Protein AF-A0A1F8XGS7-F1 (afdb_monomer_lite)

Secondary structure (DSSP, 8-state):
-HHHHHHHHTSBTHHHHHHHHTT---HHHHHHHHHHHHHHHHHHTTT-EEEE-SSSSSEEEEETTEEEEEEEEE--TTHHHHHHHHHHHHTT-TTEEEEE-TTS------TT-HHHHHHHHHHHHHSTTHHHHHHHHHTTSBSEEPP--TT-TTEEEEE---GGGB-TTSS------HHHHHHHHHHHHHHTTTTSTTGGGS-SEEEEEE-TT-HHHHHHHHHHHHTTPPPPPP--TTT-SEEEEE---TTS-----EEEES-TT-HHHHHHHHTTSS--HHHHHHHHHHTT----

Structure (mmCIF, N/CA/C/O backbone):
data_AF-A0A1F8XGS7-F1
#
_entry.id   AF-A0A1F8XGS7-F1
#
loop_
_atom_site.group_PDB
_atom_site.id
_atom_site.type_symbol
_atom_site.label_atom_id
_atom_site.label_alt_id
_atom_site.label_comp_id
_atom_site.label_asym_id
_atom_site.label_entity_id
_atom_site.label_seq_id
_atom_site.pdbx_PDB_ins_code
_atom_site.Cartn_x
_atom_site.Cartn_y
_atom_site.Cartn_z
_atom_site.occupancy
_atom_site.B_iso_or_equiv
_atom_site.auth_seq_id
_atom_site.auth_comp_id
_atom_site.auth_asym_id
_atom_site.auth_atom_id
_atom_site.pdbx_PDB_model_num
ATOM 1 N N . MET A 1 1 ? -16.360 -7.915 -5.241 1.00 72.19 1 MET A N 1
ATOM 2 C CA . MET A 1 1 ? -16.587 -6.452 -5.239 1.00 72.19 1 MET A CA 1
ATOM 3 C C . MET A 1 1 ? -18.053 -6.085 -4.998 1.00 72.19 1 MET A C 1
ATOM 5 O O . MET A 1 1 ? -18.315 -5.399 -4.022 1.00 72.19 1 MET A O 1
ATOM 9 N N . GLU A 1 2 ? -19.013 -6.583 -5.787 1.00 80.75 2 GLU A N 1
ATOM 10 C CA . GLU A 1 2 ? -20.452 -6.270 -5.616 1.00 80.75 2 GLU A CA 1
ATOM 11 C C . GLU A 1 2 ? -20.983 -6.530 -4.198 1.00 80.75 2 GLU A C 1
ATOM 13 O O . GLU A 1 2 ? -21.669 -5.686 -3.628 1.00 80.75 2 GLU A O 1
ATOM 18 N N . ARG A 1 3 ? -20.592 -7.655 -3.584 1.00 82.62 3 ARG A N 1
ATOM 19 C CA . ARG A 1 3 ? -20.932 -7.981 -2.189 1.00 82.62 3 ARG A CA 1
ATOM 20 C C . ARG A 1 3 ? -20.473 -6.903 -1.200 1.00 82.62 3 ARG A C 1
ATOM 22 O O . ARG A 1 3 ? -21.264 -6.477 -0.367 1.00 82.62 3 ARG A O 1
ATOM 29 N N . MET A 1 4 ? -19.217 -6.461 -1.302 1.00 85.88 4 MET A N 1
ATOM 30 C CA . MET A 1 4 ? -18.649 -5.427 -0.425 1.00 85.88 4 MET A CA 1
ATOM 31 C C . MET A 1 4 ? -19.357 -4.090 -0.619 1.00 85.88 4 MET A C 1
ATOM 33 O O . MET A 1 4 ? -19.711 -3.445 0.360 1.00 85.88 4 MET A O 1
ATOM 37 N N . LEU A 1 5 ? -19.619 -3.707 -1.872 1.00 86.19 5 LEU A N 1
ATOM 38 C CA . LEU A 1 5 ? -20.337 -2.475 -2.187 1.00 86.19 5 LEU A CA 1
ATOM 39 C C . LEU A 1 5 ? -21.768 -2.511 -1.633 1.00 86.19 5 LEU A C 1
ATOM 41 O O . LEU A 1 5 ? -22.217 -1.555 -1.007 1.00 86.19 5 LEU A O 1
ATOM 45 N N . SER A 1 6 ? -22.466 -3.637 -1.803 1.00 85.75 6 SER A N 1
ATOM 46 C CA . SER A 1 6 ? -23.801 -3.845 -1.243 1.00 85.75 6 SER A CA 1
ATOM 47 C C . SER A 1 6 ? -23.779 -3.742 0.285 1.00 85.75 6 SER A C 1
ATOM 49 O O . SER A 1 6 ? -24.540 -2.963 0.858 1.00 85.75 6 SER A O 1
ATOM 51 N N . ALA A 1 7 ? -22.846 -4.427 0.953 1.00 86.00 7 ALA A N 1
ATOM 52 C CA . ALA A 1 7 ? -22.706 -4.379 2.405 1.00 86.00 7 ALA A CA 1
ATOM 53 C C . ALA A 1 7 ? -22.384 -2.966 2.925 1.00 86.00 7 ALA A C 1
ATOM 55 O O . ALA A 1 7 ? -23.005 -2.527 3.900 1.00 86.00 7 ALA A O 1
ATOM 56 N N . ALA A 1 8 ? -21.465 -2.257 2.260 1.00 88.94 8 ALA A N 1
ATOM 57 C CA . ALA A 1 8 ? -21.054 -0.892 2.583 1.00 88.94 8 ALA A CA 1
ATOM 58 C C . ALA A 1 8 ? -22.188 0.123 2.387 1.00 88.94 8 ALA A C 1
ATOM 60 O O . ALA A 1 8 ? -22.360 1.017 3.216 1.00 88.94 8 ALA A O 1
ATOM 61 N N . SER A 1 9 ? -23.009 -0.060 1.347 1.00 90.69 9 SER A N 1
ATOM 62 C CA . SER A 1 9 ? -24.147 0.820 1.049 1.00 90.69 9 SER A CA 1
ATOM 63 C C . SER A 1 9 ? -25.255 0.795 2.103 1.00 90.69 9 SER A C 1
ATOM 65 O O . SER A 1 9 ? -26.038 1.735 2.209 1.00 90.69 9 SER A O 1
ATOM 67 N N . LEU A 1 10 ? -25.292 -0.275 2.900 1.00 92.56 10 LEU A N 1
ATOM 68 C CA . LEU A 1 10 ? -26.231 -0.486 3.999 1.00 92.56 10 LEU A CA 1
ATOM 69 C C . LEU A 1 10 ? -25.683 0.009 5.350 1.00 92.56 10 LEU A C 1
ATOM 71 O O . LEU A 1 10 ? -26.195 -0.395 6.392 1.00 92.56 10 LEU A O 1
ATOM 75 N N . ILE A 1 11 ? -24.577 0.753 5.363 1.00 95.00 11 ILE A N 1
ATOM 76 C CA . ILE A 1 11 ? -24.003 1.359 6.571 1.00 95.00 11 ILE A CA 1
ATOM 77 C C . ILE A 1 11 ? -24.394 2.837 6.605 1.00 95.00 11 ILE A C 1
ATOM 79 O O . ILE A 1 11 ? -24.392 3.517 5.572 1.00 95.00 11 ILE A O 1
ATOM 83 N N . ASP A 1 12 ? -24.714 3.333 7.799 1.00 93.81 12 ASP A N 1
ATOM 84 C CA . ASP A 1 12 ? -25.106 4.723 8.014 1.00 93.81 12 ASP A CA 1
ATOM 85 C C . ASP A 1 12 ? -24.060 5.691 7.438 1.00 93.81 12 ASP A C 1
ATOM 87 O O . ASP A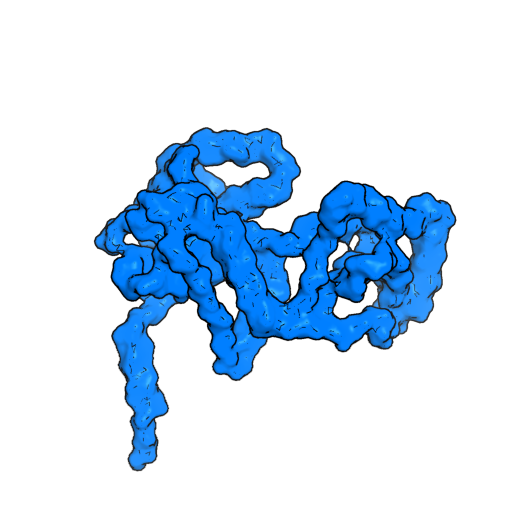 1 12 ? -22.856 5.456 7.527 1.00 93.81 12 ASP A O 1
ATOM 91 N N . ASN A 1 13 ? -24.536 6.787 6.841 1.00 93.50 13 ASN A N 1
ATOM 92 C CA . ASN A 1 13 ? -23.745 7.831 6.169 1.00 93.50 13 ASN A CA 1
ATOM 93 C C . ASN A 1 13 ? -23.010 7.426 4.874 1.00 93.50 13 ASN A C 1
ATOM 95 O O . ASN A 1 13 ? -22.259 8.243 4.338 1.00 93.50 13 ASN A O 1
ATOM 99 N N . TRP A 1 14 ? -23.292 6.257 4.282 1.00 92.69 14 TRP A N 1
ATOM 100 C CA . TRP A 1 14 ? -22.674 5.826 3.013 1.00 92.69 14 TRP A CA 1
ATOM 101 C C . TRP A 1 14 ? -22.712 6.887 1.901 1.00 92.69 14 TRP A C 1
ATOM 103 O O . TRP A 1 14 ? -21.725 7.112 1.213 1.00 92.69 14 TRP A O 1
ATOM 113 N N . GLN A 1 15 ? -23.840 7.582 1.726 1.00 89.44 15 GLN A N 1
ATOM 114 C CA . GLN A 1 15 ? -23.984 8.590 0.666 1.00 89.44 15 GLN A CA 1
ATOM 115 C C . GLN A 1 15 ? -23.065 9.806 0.841 1.00 89.44 15 GLN A C 1
ATOM 117 O O . GLN A 1 15 ? -22.815 10.525 -0.127 1.00 89.44 15 GLN A O 1
ATOM 122 N N . GLN A 1 16 ? -22.625 10.096 2.065 1.00 88.25 16 GLN A N 1
ATOM 123 C CA . GLN A 1 16 ? -21.655 11.158 2.327 1.00 88.25 16 GLN A CA 1
ATOM 124 C C . GLN A 1 16 ? -20.240 10.649 2.061 1.00 88.25 16 GLN A C 1
ATOM 126 O O . GLN A 1 16 ? -19.489 11.336 1.376 1.00 88.25 16 GLN A O 1
ATOM 131 N N . GLU A 1 17 ? -19.927 9.431 2.510 1.00 89.06 17 GLU A N 1
ATOM 132 C CA . GLU A 1 17 ? -18.635 8.785 2.261 1.00 89.06 17 GLU A CA 1
ATOM 133 C C . GLU A 1 17 ? -18.380 8.596 0.764 1.00 89.06 17 GLU A C 1
ATOM 135 O O . GLU A 1 17 ? -17.409 9.108 0.216 1.00 89.06 17 GLU A O 1
ATOM 140 N N . PHE A 1 18 ? -19.318 7.973 0.048 1.00 86.19 18 PHE A N 1
ATOM 141 C CA . PHE A 1 18 ? -19.192 7.719 -1.385 1.00 86.19 18 PHE A CA 1
ATOM 142 C C . PHE A 1 18 ? -18.967 9.006 -2.192 1.00 86.19 18 PHE A C 1
ATOM 144 O O . PHE A 1 18 ? -18.194 9.010 -3.148 1.00 86.19 18 PHE A O 1
ATOM 151 N N . ARG A 1 19 ? -19.572 10.128 -1.777 1.00 85.88 19 ARG A N 1
ATOM 152 C CA . ARG A 1 19 ? -19.373 11.441 -2.411 1.00 85.88 19 ARG A CA 1
ATOM 153 C C . ARG A 1 19 ? -17.935 11.959 -2.324 1.00 85.88 19 ARG A C 1
ATOM 155 O O . ARG A 1 19 ? -17.536 12.703 -3.213 1.00 85.88 19 ARG A O 1
ATOM 162 N N . GLN A 1 20 ? -17.154 11.567 -1.316 1.00 81.44 20 GLN A N 1
ATOM 163 C CA . GLN A 1 20 ? -15.736 11.947 -1.207 1.00 81.44 20 GLN A CA 1
ATOM 164 C C . GLN A 1 20 ? -14.865 11.264 -2.276 1.00 81.44 20 GLN A C 1
ATOM 166 O O . GLN A 1 20 ? -13.812 11.783 -2.665 1.00 81.44 20 GLN A O 1
ATOM 171 N N . HIS A 1 21 ? -15.336 10.121 -2.780 1.00 80.38 21 HIS A N 1
ATOM 172 C CA . HIS A 1 21 ? -14.667 9.313 -3.801 1.00 80.38 21 HIS A CA 1
ATOM 173 C C . HIS A 1 21 ? -15.250 9.524 -5.205 1.00 80.38 21 HIS A C 1
ATOM 175 O O . HIS A 1 21 ? -14.585 9.232 -6.199 1.00 80.38 21 HIS A O 1
ATOM 181 N N . GLN A 1 22 ? -16.468 10.070 -5.310 1.00 74.50 22 GLN A N 1
ATOM 182 C CA . GLN A 1 22 ? -17.091 10.423 -6.587 1.00 74.50 22 GLN A CA 1
ATOM 183 C C . GLN A 1 22 ? -16.255 11.461 -7.354 1.00 74.50 22 GLN A C 1
ATOM 185 O O . GLN A 1 22 ? -15.753 12.430 -6.789 1.00 74.50 22 GLN A O 1
ATOM 190 N N . ASN A 1 23 ? -16.145 11.270 -8.671 1.00 70.12 23 ASN A N 1
ATOM 191 C CA . ASN A 1 23 ? -15.426 12.147 -9.610 1.00 70.12 23 ASN A CA 1
ATOM 192 C C . ASN A 1 23 ? -13.909 12.259 -9.384 1.00 70.12 23 ASN A C 1
ATOM 194 O O . ASN A 1 23 ? -13.275 13.174 -9.909 1.00 70.12 23 ASN A O 1
ATOM 198 N N . SER A 1 24 ? -13.310 11.335 -8.632 1.00 68.12 24 SER A N 1
ATOM 199 C CA . SER A 1 24 ? -11.862 11.270 -8.468 1.00 68.12 24 SER A CA 1
ATOM 200 C C . SER A 1 24 ? -11.272 10.168 -9.342 1.00 68.12 24 SER A C 1
ATOM 202 O O . SER A 1 24 ? -11.481 8.992 -9.068 1.00 68.12 24 SER A O 1
ATOM 204 N N . CYS A 1 25 ? -10.465 10.529 -10.339 1.00 67.56 25 CYS A N 1
ATOM 205 C CA . CYS A 1 25 ? -9.644 9.576 -11.103 1.00 67.56 25 CYS A CA 1
ATOM 206 C C . CYS A 1 25 ? -8.313 9.266 -10.390 1.00 67.56 25 CYS A C 1
ATOM 208 O O . CYS A 1 25 ? -7.292 9.044 -11.033 1.00 67.56 25 CYS A O 1
ATOM 210 N N . ASP A 1 26 ? -8.307 9.324 -9.057 1.00 79.75 26 ASP A N 1
ATOM 211 C CA . ASP A 1 26 ? -7.100 9.160 -8.250 1.00 79.75 26 ASP A CA 1
ATOM 212 C C . ASP A 1 26 ? -6.977 7.700 -7.814 1.00 79.75 26 ASP A C 1
ATOM 214 O O . ASP A 1 26 ? -7.800 7.197 -7.040 1.00 79.75 26 ASP A O 1
ATOM 218 N N . PHE A 1 27 ? -5.930 7.042 -8.309 1.00 79.00 27 PHE A N 1
ATOM 219 C CA . PHE A 1 27 ? -5.582 5.666 -7.974 1.00 79.00 27 PHE A CA 1
ATOM 220 C C . PHE A 1 27 ? -5.530 5.444 -6.460 1.00 79.00 27 PHE A C 1
ATOM 222 O O . PHE A 1 27 ? -6.033 4.440 -5.951 1.00 79.00 27 PHE A O 1
ATOM 229 N N . SER A 1 28 ? -4.995 6.412 -5.713 1.00 81.81 28 SER A N 1
ATOM 230 C CA . SER A 1 28 ? -4.873 6.299 -4.267 1.00 81.81 28 SER A CA 1
ATOM 231 C C . SER A 1 28 ? -6.231 6.270 -3.567 1.00 81.81 28 SER A C 1
ATOM 233 O O . SER A 1 28 ? -6.390 5.543 -2.583 1.00 81.81 28 SER A O 1
ATOM 235 N N . LYS A 1 29 ? -7.223 7.009 -4.081 1.00 84.75 29 LYS A N 1
ATOM 236 C CA . LYS A 1 29 ? -8.585 7.010 -3.526 1.00 84.75 29 LYS A CA 1
ATOM 237 C C . LYS A 1 29 ? -9.339 5.726 -3.832 1.00 84.75 29 LYS A C 1
ATOM 239 O O . LYS A 1 29 ? -10.040 5.230 -2.956 1.00 84.75 29 LYS A O 1
ATOM 244 N N . TYR A 1 30 ? -9.149 5.157 -5.023 1.00 86.88 30 TYR A N 1
ATOM 245 C CA . TYR A 1 30 ? -9.732 3.861 -5.372 1.00 86.88 30 TYR A CA 1
ATOM 246 C C . TYR A 1 30 ? -9.331 2.777 -4.361 1.00 86.88 30 TYR A C 1
ATOM 248 O O . TYR A 1 30 ? -10.194 2.129 -3.768 1.00 86.88 30 TYR A O 1
ATOM 256 N N . TRP A 1 31 ? -8.031 2.635 -4.089 1.00 88.56 31 TRP A N 1
ATOM 257 C CA . TRP A 1 31 ? -7.546 1.652 -3.116 1.00 88.56 31 TRP A CA 1
ATOM 258 C C . TRP A 1 31 ? -7.951 1.970 -1.680 1.00 88.56 31 TRP A C 1
ATOM 260 O O . TRP A 1 31 ? -8.230 1.048 -0.915 1.00 88.56 31 TRP A O 1
ATOM 270 N N . SER A 1 32 ? -8.035 3.254 -1.322 1.00 89.25 32 SER A N 1
ATOM 271 C CA . SER A 1 32 ? -8.556 3.673 -0.018 1.00 89.25 32 SER A CA 1
ATOM 272 C C . SER A 1 32 ? -10.000 3.207 0.179 1.00 89.25 32 SER A C 1
ATOM 274 O O . SER A 1 32 ? -10.293 2.557 1.180 1.00 89.25 32 SER A O 1
ATOM 276 N N . LEU A 1 33 ? -10.881 3.466 -0.793 1.00 90.31 33 LEU A N 1
ATOM 277 C CA . LEU A 1 33 ? -12.287 3.067 -0.731 1.00 90.31 33 LEU A CA 1
ATOM 278 C C . LEU A 1 33 ? -12.445 1.542 -0.699 1.00 90.31 33 LEU A C 1
ATOM 280 O O . LEU A 1 33 ? -13.228 1.013 0.090 1.00 90.31 33 LEU A O 1
ATOM 284 N N . LEU A 1 34 ? -11.698 0.813 -1.536 1.00 91.44 34 LEU A N 1
ATOM 285 C CA . LEU A 1 34 ? -11.727 -0.651 -1.516 1.00 91.44 34 LEU A CA 1
ATOM 286 C C . LEU A 1 34 ? -11.348 -1.207 -0.145 1.00 91.44 34 LEU A C 1
ATOM 288 O O . LEU A 1 34 ? -12.032 -2.099 0.364 1.00 91.44 34 LEU A O 1
ATOM 292 N N . TRP A 1 35 ? -10.287 -0.665 0.453 1.00 93.88 35 TRP A N 1
ATOM 293 C CA . TRP A 1 35 ? -9.825 -1.108 1.757 1.00 93.88 35 TRP A CA 1
ATOM 294 C C . TRP A 1 35 ? -10.839 -0.797 2.862 1.00 93.88 35 TRP A C 1
ATOM 296 O O . TRP A 1 35 ? -11.209 -1.693 3.619 1.00 93.88 35 TRP A O 1
ATOM 306 N N . GLN A 1 36 ? -11.373 0.426 2.892 1.00 94.25 36 GLN A N 1
ATOM 307 C CA . GLN A 1 36 ? -12.450 0.819 3.804 1.00 94.25 36 GLN A CA 1
ATOM 308 C C . GLN A 1 36 ? -13.653 -0.135 3.715 1.00 94.25 36 GLN A C 1
ATOM 310 O O . GLN A 1 36 ? -14.147 -0.615 4.737 1.00 94.25 36 GLN A O 1
ATOM 315 N N . MET A 1 37 ? -14.110 -0.470 2.502 1.00 93.81 37 MET A N 1
ATOM 316 C CA . MET A 1 37 ? -15.227 -1.403 2.309 1.00 93.81 37 MET A CA 1
ATOM 317 C C . MET A 1 37 ? -14.908 -2.822 2.797 1.00 93.81 37 MET A C 1
ATOM 319 O O . MET A 1 37 ? -15.792 -3.494 3.328 1.00 93.81 37 MET A O 1
ATOM 323 N N . GLN A 1 38 ? -13.670 -3.294 2.633 1.00 93.38 38 GLN A N 1
ATOM 324 C CA . GLN A 1 38 ? -13.250 -4.619 3.100 1.00 93.38 38 GLN A CA 1
ATOM 325 C C . GLN A 1 38 ? -13.187 -4.682 4.634 1.00 93.38 38 GLN A C 1
ATOM 327 O O . GLN A 1 38 ? -13.647 -5.660 5.225 1.00 93.38 38 GLN A O 1
ATOM 332 N N . VAL A 1 39 ? -12.692 -3.624 5.284 1.00 94.81 39 VAL A N 1
ATOM 333 C CA . VAL A 1 39 ? -12.703 -3.477 6.751 1.00 94.81 39 VAL A CA 1
ATOM 334 C C . VAL A 1 39 ? -14.136 -3.399 7.283 1.00 94.81 39 VAL A C 1
ATOM 336 O O . VAL A 1 39 ? -14.477 -4.065 8.261 1.00 94.81 39 VAL A O 1
ATOM 339 N N . ALA A 1 40 ? -15.009 -2.647 6.612 1.00 94.88 40 ALA A N 1
ATOM 340 C CA . ALA A 1 40 ? -16.416 -2.570 6.976 1.00 94.88 40 ALA A CA 1
ATOM 341 C C . ALA A 1 40 ? -17.118 -3.936 6.855 1.00 94.88 40 ALA A C 1
ATOM 343 O O . ALA A 1 40 ? -17.800 -4.368 7.784 1.00 94.88 40 ALA A O 1
ATOM 344 N N . ASP A 1 41 ? -16.920 -4.663 5.750 1.00 92.75 41 ASP A N 1
ATOM 345 C CA . ASP A 1 41 ? -17.455 -6.023 5.580 1.00 92.75 41 ASP A CA 1
ATOM 346 C C . ASP A 1 41 ? -16.944 -6.968 6.679 1.00 92.75 41 ASP A C 1
ATOM 348 O O . ASP A 1 41 ? -17.718 -7.738 7.251 1.00 92.75 41 ASP A O 1
ATOM 352 N N . PHE A 1 42 ? -15.662 -6.869 7.040 1.00 92.56 42 PHE A N 1
ATOM 353 C CA . PHE A 1 42 ? -15.042 -7.690 8.078 1.00 92.56 42 PHE A CA 1
ATOM 354 C C . PHE A 1 42 ? -15.725 -7.559 9.444 1.00 92.56 42 PHE A C 1
ATOM 356 O O . PHE A 1 42 ? -16.052 -8.581 10.058 1.00 92.56 42 PHE A O 1
ATOM 363 N N . PHE A 1 43 ? -15.978 -6.330 9.898 1.00 93.81 43 PHE A N 1
ATOM 364 C CA . PHE A 1 43 ? -16.659 -6.087 11.170 1.00 93.81 43 PHE A CA 1
ATOM 365 C C . PHE A 1 43 ? -18.161 -6.397 11.087 1.00 93.81 43 PHE A C 1
ATOM 367 O O . PHE A 1 43 ? -18.709 -7.065 11.968 1.00 93.81 43 PHE A O 1
ATOM 374 N N . LYS A 1 44 ? -18.827 -5.983 10.001 1.00 92.25 44 LYS A N 1
ATOM 375 C CA . LYS A 1 44 ? -20.278 -6.148 9.815 1.00 92.25 44 LYS A CA 1
ATOM 376 C C . LYS A 1 44 ? -20.708 -7.610 9.750 1.00 92.25 44 LYS A C 1
ATOM 378 O O . LYS A 1 44 ? -21.681 -7.997 10.391 1.00 92.25 44 LYS A O 1
ATOM 383 N N . THR A 1 45 ? -19.976 -8.439 9.005 1.00 90.62 45 THR A N 1
ATOM 384 C CA . THR A 1 45 ? -20.275 -9.880 8.862 1.00 90.62 45 THR A CA 1
ATOM 385 C C . THR A 1 45 ? -20.138 -10.659 10.171 1.00 90.62 45 THR A C 1
ATOM 387 O O . THR A 1 45 ? -20.655 -11.767 10.281 1.00 90.62 45 THR A O 1
ATOM 390 N N . ARG A 1 46 ? -19.491 -10.064 11.178 1.00 91.69 46 ARG A N 1
ATOM 391 C CA . ARG A 1 46 ? -19.298 -10.605 12.530 1.00 91.69 46 ARG A CA 1
ATOM 392 C C . ARG A 1 46 ? -20.148 -9.883 13.582 1.00 91.69 46 ARG A C 1
ATOM 394 O O . ARG A 1 46 ? -19.847 -9.922 14.772 1.00 91.69 46 ARG A O 1
ATOM 401 N N . GLY A 1 47 ? -21.220 -9.226 13.139 1.00 91.19 47 GLY A N 1
ATOM 402 C CA . GLY A 1 47 ? -22.263 -8.688 14.009 1.00 91.19 47 GLY A CA 1
ATOM 403 C C . GLY A 1 47 ? -21.957 -7.335 14.650 1.00 91.19 47 GLY A C 1
ATOM 404 O O . GLY A 1 47 ? -22.739 -6.900 15.490 1.00 91.19 47 GLY A O 1
ATOM 405 N N . ALA A 1 48 ? -20.868 -6.656 14.273 1.00 94.94 48 ALA A N 1
ATOM 406 C CA . ALA A 1 48 ? -20.624 -5.294 14.742 1.00 94.94 48 ALA A CA 1
ATOM 407 C C . ALA A 1 48 ? -21.560 -4.294 14.048 1.00 94.94 48 ALA A C 1
ATOM 409 O O . ALA A 1 48 ? -21.855 -4.410 12.851 1.00 94.94 48 ALA A O 1
ATOM 410 N N . ARG A 1 49 ? -21.989 -3.273 14.791 1.00 96.44 49 ARG A N 1
ATOM 411 C CA . ARG A 1 49 ? -22.684 -2.112 14.243 1.00 96.44 49 ARG A CA 1
ATOM 412 C C . ARG A 1 49 ? -21.652 -1.111 13.735 1.00 96.44 49 ARG A C 1
ATOM 414 O O . ARG A 1 49 ? -20.658 -0.846 14.402 1.00 96.44 49 ARG A O 1
ATOM 421 N N . LEU A 1 50 ? -21.902 -0.558 12.551 1.00 97.00 50 LEU A N 1
ATOM 422 C CA . LEU A 1 50 ? -20.988 0.358 11.876 1.00 97.00 50 LEU A CA 1
ATOM 423 C C . LEU A 1 50 ? -21.682 1.659 11.493 1.00 97.00 50 LEU A C 1
ATOM 425 O O . LEU A 1 50 ? -22.861 1.648 11.133 1.00 97.00 50 LEU A O 1
ATOM 429 N N . SER A 1 51 ? -20.910 2.739 11.462 1.00 97.00 51 SER A N 1
ATOM 430 C CA . SER A 1 51 ? -21.269 3.984 10.781 1.00 97.00 51 SER A CA 1
ATOM 431 C C . SER A 1 51 ? -20.051 4.578 10.080 1.00 97.00 51 SER A C 1
ATOM 433 O O . SER A 1 51 ? -18.959 4.591 10.652 1.00 97.00 51 SER A O 1
ATOM 435 N N . TRP A 1 52 ? -20.243 5.103 8.868 1.00 96.25 52 TRP A N 1
ATOM 436 C CA . TRP A 1 52 ? -19.238 5.936 8.209 1.00 96.25 52 TRP A CA 1
ATOM 437 C C . TRP A 1 52 ? -19.175 7.294 8.903 1.00 96.25 52 TRP A C 1
ATOM 439 O O . TRP A 1 52 ? -20.216 7.900 9.192 1.00 96.25 52 TRP A O 1
ATOM 449 N N . ASN A 1 53 ? -17.968 7.781 9.169 1.00 93.94 53 ASN A N 1
ATOM 450 C CA . ASN A 1 53 ? -17.782 9.066 9.827 1.00 93.94 53 ASN A CA 1
ATOM 451 C C . ASN A 1 53 ? -17.597 10.177 8.789 1.00 93.94 53 ASN A C 1
ATOM 453 O O . ASN A 1 53 ? -16.652 10.138 8.008 1.00 93.94 53 ASN A O 1
ATOM 457 N N . PRO A 1 54 ? -18.434 11.230 8.804 1.00 86.38 54 PRO A N 1
ATOM 458 C CA . PRO A 1 54 ? -18.284 12.348 7.870 1.00 86.38 54 PRO A CA 1
ATOM 459 C C . PRO A 1 54 ? -17.000 13.163 8.089 1.00 86.38 54 PRO A C 1
ATOM 461 O O . PRO A 1 54 ? -16.579 13.917 7.215 1.00 86.38 54 PRO A O 1
ATOM 464 N N . ALA A 1 55 ? -16.415 13.069 9.285 1.00 89.12 55 ALA A N 1
ATOM 465 C CA . ALA A 1 55 ? -15.151 13.686 9.650 1.00 89.12 55 ALA A CA 1
ATOM 466 C C . ALA A 1 55 ? -14.479 12.870 10.759 1.00 89.12 55 ALA A C 1
ATOM 468 O O . ALA A 1 55 ? -15.157 12.410 11.676 1.00 89.12 55 ALA A O 1
ATOM 469 N N . GLY A 1 56 ? -13.150 12.781 10.723 1.00 93.06 56 GLY A N 1
ATOM 470 C CA . GLY A 1 56 ? -12.387 11.964 11.667 1.00 93.06 56 GLY A CA 1
ATOM 471 C C . GLY A 1 56 ? -11.952 10.636 11.037 1.00 93.06 56 GLY A C 1
ATOM 472 O O . GLY A 1 56 ? -11.789 10.604 9.817 1.00 93.06 56 GLY A O 1
ATOM 473 N N . PRO A 1 57 ? -11.733 9.580 11.841 1.00 96.38 57 PRO A N 1
ATOM 474 C CA . PRO A 1 57 ? -11.399 8.243 11.344 1.00 96.38 57 PRO A CA 1
ATOM 475 C C . PRO A 1 57 ? -12.539 7.668 10.503 1.00 96.38 57 PRO A C 1
ATOM 477 O O . PRO A 1 57 ? -13.688 7.894 10.859 1.00 96.38 57 PRO A O 1
ATOM 480 N N . ASP A 1 58 ? -12.247 6.896 9.458 1.00 96.62 58 ASP A N 1
ATOM 481 C CA . ASP A 1 58 ? -13.234 6.445 8.457 1.00 96.62 58 ASP A CA 1
ATOM 482 C C . ASP A 1 58 ? -14.501 5.775 9.034 1.00 96.62 58 ASP A C 1
ATOM 484 O O . ASP A 1 58 ? -15.618 6.021 8.568 1.00 96.62 58 ASP A O 1
ATOM 488 N N . LEU A 1 59 ? -14.344 4.918 10.048 1.00 97.38 59 LEU A N 1
ATOM 489 C CA . LEU A 1 59 ? -15.424 4.094 10.600 1.00 97.38 59 LEU A CA 1
ATOM 490 C C . LEU A 1 59 ? -15.531 4.235 12.117 1.00 97.38 59 LEU A C 1
ATOM 492 O O . LEU A 1 59 ? -14.529 4.272 12.831 1.00 97.38 59 LEU A O 1
ATOM 496 N N . SER A 1 60 ? -16.760 4.206 12.622 1.00 97.69 60 SER A N 1
ATOM 497 C CA . SER A 1 60 ? -17.042 3.849 14.013 1.00 97.69 60 SER A CA 1
ATOM 498 C C . SER A 1 60 ? -17.573 2.427 14.068 1.00 97.69 60 SER A C 1
ATOM 500 O O . SER A 1 60 ? -18.465 2.062 13.301 1.00 97.69 60 SER A O 1
ATOM 502 N N . VAL A 1 61 ? -17.016 1.639 14.982 1.00 97.50 61 VAL A N 1
ATOM 503 C CA . VAL A 1 61 ? -17.393 0.250 15.231 1.00 97.50 61 VAL A CA 1
ATOM 504 C C . VAL A 1 61 ? -17.922 0.157 16.651 1.00 97.50 61 VAL A C 1
ATOM 506 O O . VAL A 1 61 ? -17.258 0.596 17.587 1.00 97.50 61 VAL A O 1
ATOM 509 N N . GLU A 1 62 ? -19.118 -0.396 16.806 1.00 96.81 62 GLU A N 1
ATOM 510 C CA . GLU A 1 62 ? -19.755 -0.627 18.099 1.00 96.81 62 GLU A CA 1
ATOM 511 C C . GLU A 1 62 ? -20.203 -2.083 18.198 1.00 96.81 62 GLU A C 1
ATOM 513 O O . GLU A 1 62 ? -20.814 -2.640 17.279 1.00 96.81 62 GLU A O 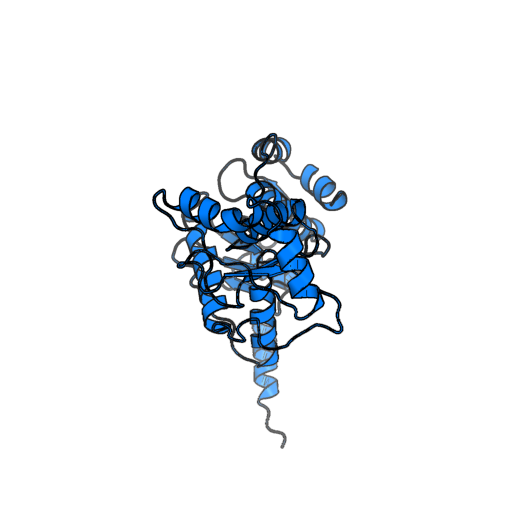1
ATOM 518 N N . ASP A 1 63 ? -19.897 -2.707 19.325 1.00 93.06 63 ASP A N 1
ATOM 519 C CA . ASP A 1 63 ? -20.317 -4.062 19.638 1.00 93.06 63 ASP A CA 1
ATOM 520 C C . ASP A 1 63 ? -20.478 -4.257 21.162 1.00 93.06 63 ASP A C 1
ATOM 522 O O . ASP A 1 63 ? -20.555 -3.288 21.915 1.00 93.06 63 ASP A O 1
ATOM 526 N N . LEU A 1 64 ? -20.550 -5.511 21.632 1.00 89.94 64 LEU A N 1
ATOM 527 C CA . LEU A 1 64 ? -20.643 -5.814 23.065 1.00 89.94 64 LEU A CA 1
ATOM 528 C C . LEU A 1 64 ? -19.361 -5.488 23.858 1.00 89.94 64 LEU A C 1
ATOM 530 O O . LEU A 1 64 ? -19.463 -5.287 25.065 1.00 89.94 64 LEU A O 1
ATOM 534 N N . GLU A 1 65 ? -18.184 -5.430 23.219 1.00 89.12 65 GLU A N 1
ATOM 535 C CA . GLU A 1 65 ? -16.917 -5.064 23.881 1.00 89.12 65 GLU A CA 1
ATOM 536 C C . GLU A 1 65 ? -16.729 -3.541 23.978 1.00 89.12 65 GLU A C 1
ATOM 538 O O . GLU A 1 65 ? -15.854 -3.057 24.698 1.00 89.12 65 GLU A O 1
ATOM 543 N N . GLY A 1 66 ? -17.553 -2.773 23.261 1.00 93.06 66 GLY A N 1
ATOM 544 C CA . GLY A 1 66 ? -17.617 -1.321 23.330 1.00 93.06 66 GLY A CA 1
ATOM 545 C C . GLY A 1 66 ? -17.527 -0.654 21.963 1.00 93.06 66 GLY A C 1
ATOM 546 O O . GLY A 1 66 ? -17.783 -1.254 20.920 1.00 93.06 66 GLY A O 1
ATOM 547 N N . GLN A 1 67 ? -17.167 0.628 21.978 1.00 96.19 67 GLN A N 1
ATOM 548 C CA . GLN A 1 67 ? -16.981 1.431 20.775 1.00 96.19 67 GLN A CA 1
ATOM 549 C C . GLN A 1 67 ? -15.495 1.694 20.523 1.00 96.19 67 GLN A C 1
ATOM 551 O O . GLN A 1 67 ? -14.737 1.975 21.453 1.00 96.19 67 GLN A O 1
ATOM 556 N N . PHE A 1 68 ? -15.090 1.660 19.256 1.00 97.12 68 PHE A N 1
ATOM 557 C CA . PHE A 1 68 ? -13.786 2.137 18.802 1.00 97.12 68 PHE A CA 1
ATOM 558 C C . PHE A 1 68 ? -13.875 2.742 17.396 1.00 97.12 68 PHE A C 1
ATOM 560 O O . PHE A 1 68 ? -14.848 2.544 16.664 1.00 97.12 68 PHE A O 1
ATOM 567 N N . PHE A 1 69 ? -12.850 3.503 17.023 1.00 97.94 69 PHE A N 1
ATOM 568 C CA . PHE A 1 69 ? -12.766 4.202 15.742 1.00 97.94 69 PHE A CA 1
ATOM 569 C C . PHE A 1 69 ? -11.684 3.578 14.867 1.00 97.94 69 PHE A C 1
ATOM 571 O O . PHE A 1 69 ? -10.614 3.236 15.363 1.00 97.94 69 PHE A O 1
ATOM 578 N N . VAL A 1 70 ? -11.943 3.433 13.571 1.00 98.00 70 VAL A N 1
ATOM 579 C CA . VAL A 1 70 ? -11.015 2.795 12.634 1.00 98.00 70 VAL A CA 1
ATOM 580 C C . VAL A 1 70 ? -10.638 3.771 11.534 1.00 98.00 70 VAL A C 1
ATOM 582 O O . VAL A 1 70 ? -11.499 4.266 10.812 1.00 98.00 70 VAL A O 1
ATOM 585 N N . GLU A 1 71 ? -9.340 4.010 11.399 1.00 97.88 71 GLU A N 1
ATOM 586 C CA . GLU A 1 71 ? -8.729 4.666 10.248 1.00 97.88 71 GLU A CA 1
ATOM 587 C C . GLU A 1 71 ? -8.153 3.594 9.326 1.00 97.88 71 GLU A C 1
ATOM 589 O O . GLU A 1 71 ? -7.343 2.766 9.742 1.00 97.88 71 GLU A O 1
ATOM 594 N N . CYS A 1 72 ? -8.548 3.616 8.064 1.00 96.12 72 CYS A N 1
ATOM 595 C CA . CYS A 1 72 ? -8.105 2.689 7.042 1.00 96.12 72 CYS A CA 1
ATOM 596 C C . CYS A 1 72 ? -6.959 3.311 6.237 1.00 96.12 72 CYS A C 1
ATOM 598 O O . CYS A 1 72 ? -6.997 4.465 5.803 1.00 96.12 72 CYS A O 1
ATOM 600 N N . TYR A 1 73 ? -5.917 2.524 5.983 1.00 95.56 73 TYR A N 1
ATOM 601 C CA . TYR A 1 73 ? -4.808 2.955 5.150 1.00 95.56 73 TYR A CA 1
ATOM 602 C C . TYR A 1 73 ? -4.315 1.858 4.208 1.00 95.56 73 TYR A C 1
ATOM 604 O O . TYR A 1 73 ? -3.709 0.879 4.633 1.00 95.56 73 TYR A O 1
ATOM 612 N N . ALA A 1 74 ? -4.540 2.052 2.907 1.00 93.50 74 ALA A N 1
ATOM 613 C CA . ALA A 1 74 ? -3.885 1.268 1.866 1.00 93.50 74 ALA A CA 1
ATOM 614 C C . ALA A 1 74 ? -2.457 1.803 1.661 1.00 93.50 74 ALA A C 1
ATOM 616 O O . ALA A 1 74 ? -2.261 2.877 1.083 1.00 93.50 74 ALA A O 1
ATOM 617 N N . TYR A 1 75 ? -1.463 1.080 2.171 1.00 91.56 75 TYR A N 1
ATOM 618 C CA . TYR A 1 75 ? -0.056 1.444 2.054 1.00 91.56 75 TYR A CA 1
ATOM 619 C C . TYR A 1 75 ? 0.437 1.173 0.630 1.00 91.56 75 TYR A C 1
ATOM 621 O O . TYR A 1 75 ? 0.422 0.039 0.168 1.00 91.56 75 TYR A O 1
ATOM 629 N N . GLN A 1 76 ? 0.842 2.235 -0.067 1.00 84.56 76 GLN A N 1
ATOM 630 C CA . GLN A 1 76 ? 1.125 2.211 -1.509 1.00 84.56 76 GLN A CA 1
ATOM 631 C C . GLN A 1 76 ? 2.614 2.229 -1.861 1.00 84.56 76 GLN A C 1
ATOM 633 O O . GLN A 1 76 ? 2.967 1.915 -2.988 1.00 84.56 76 GLN A O 1
ATOM 638 N N . LYS A 1 77 ? 3.489 2.627 -0.930 1.00 82.31 77 LYS A N 1
ATOM 639 C CA . LYS A 1 77 ? 4.943 2.748 -1.139 1.00 82.31 77 LYS A CA 1
ATOM 640 C C . LYS A 1 77 ? 5.325 3.264 -2.549 1.00 82.31 77 LYS A C 1
ATOM 642 O O . LYS A 1 77 ? 4.993 4.405 -2.868 1.00 82.31 77 LYS A O 1
ATOM 647 N N . SER A 1 78 ? 6.036 2.463 -3.351 1.00 77.38 78 SER A N 1
ATOM 648 C CA . SER A 1 78 ? 6.478 2.764 -4.719 1.00 77.38 78 SER A CA 1
ATOM 649 C C . SER A 1 78 ? 5.570 2.178 -5.802 1.00 77.38 78 SER A C 1
ATOM 651 O O . SER A 1 78 ? 5.700 2.569 -6.961 1.00 77.38 78 SER A O 1
ATOM 653 N N . TYR A 1 79 ? 4.609 1.328 -5.433 1.00 80.56 79 TYR A N 1
ATOM 654 C CA . TYR A 1 79 ? 3.748 0.599 -6.362 1.00 80.56 79 TYR A CA 1
ATOM 655 C C . TYR A 1 79 ? 3.061 1.503 -7.400 1.00 80.56 79 TYR A C 1
ATOM 657 O O . TYR A 1 79 ? 3.185 1.218 -8.588 1.00 80.56 79 TYR A O 1
ATOM 665 N N . PRO A 1 80 ? 2.418 2.640 -7.040 1.00 80.56 80 PRO A N 1
ATOM 666 C CA . PRO A 1 80 ? 1.795 3.503 -8.044 1.00 80.56 80 PRO A CA 1
ATOM 667 C C . PRO A 1 80 ? 2.776 4.058 -9.080 1.00 80.56 80 PRO A C 1
ATOM 669 O O . PRO A 1 80 ? 2.384 4.319 -10.210 1.00 80.56 80 PRO A O 1
ATOM 672 N N . ILE A 1 81 ? 4.038 4.275 -8.696 1.00 84.00 81 ILE A N 1
ATOM 673 C CA . ILE A 1 81 ? 5.064 4.820 -9.591 1.00 84.00 81 ILE A CA 1
ATOM 674 C C . ILE A 1 81 ? 5.532 3.731 -10.556 1.00 84.00 81 ILE A C 1
ATOM 676 O O . ILE A 1 81 ? 5.637 3.983 -11.753 1.00 84.00 81 ILE A O 1
ATOM 680 N N . GLU A 1 82 ? 5.819 2.539 -10.035 1.00 85.56 82 GLU A N 1
ATOM 681 C CA . GLU A 1 82 ? 6.275 1.398 -10.834 1.00 85.56 82 GLU A CA 1
ATOM 682 C C . GLU A 1 82 ? 5.209 0.971 -11.840 1.00 85.56 82 GLU A C 1
ATOM 684 O O . GLU A 1 82 ? 5.503 0.898 -13.032 1.00 85.56 82 GLU A O 1
ATOM 689 N N . GLU A 1 83 ? 3.962 0.807 -11.391 1.00 85.56 83 GLU A N 1
ATOM 690 C CA . GLU A 1 83 ? 2.843 0.458 -12.267 1.00 85.56 83 GLU A CA 1
ATOM 691 C C . GLU A 1 83 ? 2.573 1.534 -13.317 1.00 85.56 83 GLU A C 1
ATOM 693 O O . GLU A 1 83 ? 2.375 1.205 -14.482 1.00 85.56 83 GLU A O 1
ATOM 698 N N . PHE A 1 84 ? 2.638 2.819 -12.950 1.00 87.19 84 PHE A N 1
ATOM 699 C CA . PHE A 1 84 ? 2.486 3.904 -13.920 1.00 87.19 84 PHE A CA 1
ATOM 700 C C . PHE A 1 84 ? 3.552 3.838 -15.020 1.00 87.19 84 PHE A C 1
ATOM 702 O O . PHE A 1 84 ? 3.232 3.915 -16.207 1.00 87.19 84 PHE A O 1
ATOM 709 N N . ILE A 1 85 ? 4.827 3.683 -14.648 1.00 90.88 85 ILE A N 1
ATOM 710 C CA . ILE A 1 85 ? 5.911 3.591 -15.633 1.00 90.88 85 ILE A CA 1
ATOM 711 C C . ILE A 1 85 ? 5.734 2.335 -16.492 1.00 90.88 85 ILE A C 1
ATOM 713 O O . ILE A 1 85 ? 5.890 2.395 -17.712 1.00 90.88 85 ILE A O 1
ATOM 717 N N . HIS A 1 86 ? 5.387 1.208 -15.873 1.00 91.62 86 HIS A N 1
ATOM 718 C CA . HIS A 1 86 ? 5.160 -0.050 -16.569 1.00 91.62 86 HIS A CA 1
ATOM 719 C C . HIS A 1 86 ? 4.008 0.054 -17.575 1.00 91.62 86 HIS A C 1
ATOM 721 O O . HIS A 1 86 ? 4.172 -0.355 -18.722 1.00 91.62 86 HIS A O 1
ATOM 727 N N . GLU A 1 87 ? 2.878 0.652 -17.200 1.00 90.00 87 GLU A N 1
ATOM 728 C CA . GLU A 1 87 ? 1.721 0.859 -18.074 1.00 90.00 87 GLU A CA 1
ATOM 729 C C . GLU A 1 87 ? 2.068 1.725 -19.294 1.00 90.00 87 GLU A C 1
ATOM 731 O O . GLU A 1 87 ? 1.749 1.364 -20.431 1.00 90.00 87 GLU A O 1
ATOM 736 N N . VAL A 1 88 ? 2.795 2.828 -19.081 1.00 92.25 88 VAL A N 1
ATOM 737 C CA . VAL A 1 88 ? 3.262 3.698 -20.172 1.00 92.25 88 VAL A CA 1
ATOM 738 C C . VAL A 1 88 ? 4.179 2.930 -21.125 1.00 92.25 88 VAL A C 1
ATOM 740 O O . VAL A 1 88 ? 4.008 3.000 -22.341 1.00 92.25 88 VAL A O 1
ATOM 743 N N . LEU A 1 89 ? 5.135 2.165 -20.596 1.00 94.25 89 LEU A N 1
ATOM 744 C CA . LEU A 1 89 ? 6.090 1.422 -21.418 1.00 94.25 89 LEU A CA 1
ATOM 745 C C . LEU A 1 89 ? 5.463 0.221 -22.134 1.00 94.25 89 LEU A C 1
ATOM 747 O O . LEU A 1 89 ? 5.868 -0.097 -23.249 1.00 94.25 89 LEU A O 1
ATOM 751 N N . ARG A 1 90 ? 4.429 -0.402 -21.564 1.00 92.62 90 ARG A N 1
ATOM 752 C CA . ARG A 1 90 ? 3.671 -1.469 -22.236 1.00 92.62 90 ARG A CA 1
ATOM 753 C C . ARG A 1 90 ? 2.891 -0.977 -23.449 1.00 92.62 90 ARG A C 1
ATOM 755 O O . ARG A 1 90 ? 2.642 -1.766 -24.354 1.00 92.62 90 ARG A O 1
ATOM 762 N N . CYS A 1 91 ? 2.537 0.309 -23.499 1.00 91.69 91 CYS A N 1
ATOM 763 C CA . CYS A 1 91 ? 1.980 0.917 -24.710 1.00 91.69 91 CYS A CA 1
ATOM 764 C C . CYS A 1 91 ? 3.004 0.992 -25.855 1.00 91.69 91 CYS A C 1
ATOM 766 O O . CYS A 1 91 ? 2.607 1.131 -27.010 1.00 91.69 91 CYS A O 1
ATOM 768 N N . VAL A 1 92 ? 4.304 0.926 -25.545 1.00 92.94 92 VAL A N 1
ATOM 769 C CA . VAL A 1 92 ? 5.382 0.908 -26.540 1.00 92.94 92 VAL A CA 1
ATOM 770 C C . VAL A 1 92 ? 5.604 -0.512 -27.065 1.00 92.94 92 VAL A C 1
ATOM 772 O O . VAL A 1 92 ? 5.572 -0.721 -28.273 1.00 92.94 92 VAL A O 1
ATOM 775 N N . ASP A 1 93 ? 5.807 -1.485 -26.173 1.00 94.06 93 ASP A N 1
ATOM 776 C CA . ASP A 1 93 ? 5.851 -2.918 -26.498 1.00 94.06 93 ASP A CA 1
ATOM 777 C C . ASP A 1 93 ? 5.502 -3.746 -25.249 1.00 94.06 93 ASP A C 1
ATOM 779 O O . ASP A 1 93 ? 5.987 -3.480 -24.147 1.00 94.06 93 ASP A O 1
ATOM 783 N N . GLU A 1 94 ? 4.676 -4.779 -25.412 1.00 94.44 94 GLU A N 1
ATOM 784 C CA . GLU A 1 94 ? 4.179 -5.599 -24.302 1.00 94.44 94 GLU A CA 1
ATOM 785 C C . GLU A 1 94 ? 5.251 -6.453 -23.609 1.00 94.44 94 GLU A C 1
ATOM 787 O O . GLU A 1 94 ? 4.996 -6.976 -22.525 1.00 94.44 94 GLU A O 1
ATOM 792 N N . ARG A 1 95 ? 6.433 -6.621 -24.215 1.00 94.94 95 ARG A N 1
ATOM 793 C CA . ARG A 1 95 ? 7.567 -7.375 -23.649 1.00 94.94 95 ARG A CA 1
ATOM 794 C C . ARG A 1 95 ? 8.472 -6.519 -22.776 1.00 94.94 95 ARG A C 1
ATOM 796 O O . ARG A 1 95 ? 9.406 -7.048 -22.175 1.00 94.94 95 ARG A O 1
ATOM 803 N N . ILE A 1 96 ? 8.235 -5.209 -22.720 1.00 95.44 96 ILE A N 1
ATOM 804 C CA . ILE A 1 96 ? 8.962 -4.336 -21.805 1.00 95.44 96 ILE A CA 1
ATOM 805 C C . ILE A 1 96 ? 8.493 -4.628 -20.377 1.00 95.44 96 ILE A C 1
ATOM 807 O O . ILE A 1 96 ? 7.301 -4.789 -20.102 1.00 95.44 96 ILE A O 1
ATOM 811 N N . ARG A 1 97 ? 9.458 -4.714 -19.469 1.00 93.69 97 ARG A N 1
ATOM 812 C CA . ARG A 1 97 ? 9.270 -4.923 -18.039 1.00 93.69 97 ARG A CA 1
ATOM 813 C C . ARG A 1 97 ? 9.936 -3.807 -17.268 1.00 93.69 97 ARG A C 1
ATOM 815 O O . ARG A 1 97 ? 10.947 -3.240 -17.689 1.00 93.69 97 ARG A O 1
ATOM 822 N N . VAL A 1 98 ? 9.353 -3.537 -16.114 1.00 92.56 98 VAL A N 1
ATOM 823 C CA . VAL A 1 98 ? 9.871 -2.628 -15.106 1.00 92.56 98 VAL A CA 1
ATOM 824 C C . VAL A 1 98 ? 10.063 -3.444 -13.841 1.00 92.56 98 VAL A C 1
ATOM 826 O O . VAL A 1 98 ? 9.156 -4.162 -13.433 1.00 92.56 98 VAL A O 1
ATOM 829 N N . GLU A 1 99 ? 11.246 -3.363 -13.248 1.00 88.94 99 GLU A N 1
ATOM 830 C CA . GLU A 1 99 ? 11.585 -4.123 -12.052 1.00 88.94 99 GLU A CA 1
ATOM 831 C C . GLU A 1 99 ? 12.344 -3.245 -11.067 1.00 88.94 99 GLU A C 1
ATOM 833 O O . GLU A 1 99 ? 13.271 -2.516 -11.424 1.00 88.94 99 GLU A O 1
ATOM 838 N N . HIS A 1 100 ? 11.973 -3.355 -9.801 1.00 89.00 100 HIS A N 1
ATOM 839 C CA . HIS A 1 100 ? 12.673 -2.751 -8.682 1.00 89.00 100 HIS A CA 1
ATOM 840 C C . HIS A 1 100 ? 13.291 -3.853 -7.810 1.00 89.00 100 HIS A C 1
ATOM 842 O O . HIS A 1 100 ? 12.746 -4.947 -7.665 1.00 89.00 100 HIS A O 1
ATOM 848 N N . ARG A 1 101 ? 14.481 -3.594 -7.259 1.00 88.69 101 ARG A N 1
ATOM 849 C CA . ARG A 1 101 ? 15.188 -4.569 -6.416 1.00 88.69 101 ARG A CA 1
ATOM 850 C C . ARG A 1 101 ? 14.514 -4.704 -5.064 1.00 88.69 101 ARG A C 1
ATOM 852 O O . ARG A 1 101 ? 14.465 -3.741 -4.297 1.00 88.69 101 ARG A O 1
ATOM 859 N N . ALA A 1 102 ? 14.137 -5.939 -4.745 1.00 88.62 102 ALA A N 1
ATOM 860 C CA . ALA A 1 102 ? 13.491 -6.271 -3.490 1.00 88.62 102 ALA A CA 1
ATOM 861 C C . ALA A 1 102 ? 14.229 -5.682 -2.274 1.00 88.62 102 ALA A C 1
ATOM 863 O O . ALA A 1 102 ? 15.456 -5.716 -2.163 1.00 88.62 102 ALA A O 1
ATOM 864 N N . TYR A 1 103 ? 13.443 -5.166 -1.347 1.00 90.69 103 TYR A N 1
ATOM 865 C CA . TYR A 1 103 ? 13.780 -4.553 -0.077 1.00 90.69 103 TYR A CA 1
ATOM 866 C C . TYR A 1 103 ? 14.566 -3.240 -0.137 1.00 90.69 103 TYR A C 1
ATOM 868 O O . TYR A 1 103 ? 15.033 -2.758 0.896 1.00 90.69 103 TYR A O 1
ATOM 876 N N . LEU A 1 104 ? 14.695 -2.624 -1.314 1.00 88.50 104 LEU A N 1
ATOM 877 C CA . LEU A 1 104 ? 15.397 -1.350 -1.477 1.00 88.50 104 LEU A CA 1
ATOM 878 C C . LEU A 1 104 ? 14.430 -0.175 -1.675 1.00 88.50 104 LEU A C 1
ATOM 880 O O . LEU A 1 104 ? 13.268 -0.369 -2.039 1.00 88.50 104 LEU A O 1
ATOM 884 N N . PRO A 1 105 ? 14.850 1.069 -1.401 1.00 81.31 105 PRO A N 1
ATOM 885 C CA . PRO A 1 105 ? 14.009 2.229 -1.651 1.00 81.31 105 PRO A CA 1
ATOM 886 C C . PRO A 1 105 ? 13.953 2.560 -3.148 1.00 81.31 105 PRO A C 1
ATOM 888 O O . PRO A 1 105 ? 14.982 2.607 -3.825 1.00 81.31 105 PRO A O 1
ATOM 891 N N . PHE A 1 106 ? 12.752 2.884 -3.629 1.00 84.62 106 PHE A N 1
ATOM 892 C CA . PHE A 1 106 ? 12.528 3.541 -4.912 1.00 84.62 106 PHE A CA 1
ATOM 893 C C . PHE A 1 106 ? 11.523 4.682 -4.736 1.00 84.62 106 PHE A C 1
ATOM 895 O O . PHE A 1 106 ? 10.496 4.547 -4.069 1.00 84.62 106 PHE A O 1
ATOM 902 N N . SER A 1 107 ? 11.849 5.844 -5.294 1.00 83.25 107 SER A N 1
ATOM 903 C CA . SER A 1 107 ? 10.968 7.008 -5.308 1.00 83.25 107 SER A CA 1
ATOM 904 C C . SER A 1 107 ? 11.391 7.958 -6.414 1.00 83.25 107 SER A C 1
ATOM 906 O O . SER A 1 107 ? 12.589 8.122 -6.651 1.00 83.25 107 SER A O 1
ATOM 908 N N . LEU A 1 108 ? 10.427 8.652 -7.018 1.00 84.19 108 LEU A N 1
ATOM 909 C CA . LEU A 1 108 ? 10.740 9.729 -7.949 1.00 84.19 108 LEU A CA 1
ATOM 910 C C . LEU A 1 108 ? 11.537 10.845 -7.246 1.00 84.19 108 LEU A C 1
ATOM 912 O O . LEU A 1 108 ? 11.233 11.194 -6.096 1.00 84.19 108 LEU A O 1
ATOM 916 N N . PRO A 1 109 ? 12.519 11.455 -7.933 1.00 84.19 109 PRO A N 1
ATOM 917 C CA . PRO A 1 109 ? 13.200 12.639 -7.433 1.00 84.19 109 PRO A CA 1
ATOM 918 C C . PRO A 1 109 ? 12.212 13.766 -7.100 1.00 84.19 109 PRO A C 1
ATOM 920 O O . PRO A 1 109 ? 11.262 14.016 -7.845 1.00 84.19 109 PRO A O 1
ATOM 923 N N . LYS A 1 110 ? 12.446 14.464 -5.983 1.00 82.38 110 LYS A N 1
ATOM 924 C CA . LYS A 1 110 ? 11.637 15.609 -5.523 1.00 82.38 110 LYS A CA 1
ATOM 925 C C . LYS A 1 110 ? 12.221 16.947 -6.018 1.00 82.38 110 LYS A C 1
ATOM 927 O O . LYS A 1 110 ? 13.233 16.980 -6.719 1.00 82.38 110 LYS A O 1
ATOM 932 N N . ASN A 1 111 ? 11.594 18.065 -5.640 1.00 81.06 111 ASN A N 1
ATOM 933 C CA . ASN A 1 111 ? 12.078 19.437 -5.879 1.00 81.06 111 ASN A CA 1
ATOM 934 C C . ASN A 1 111 ? 12.168 19.838 -7.364 1.00 81.06 111 ASN A C 1
ATOM 936 O O . ASN A 1 111 ? 13.162 20.407 -7.802 1.00 81.06 111 ASN A O 1
ATOM 940 N N . GLY A 1 112 ? 11.135 19.521 -8.152 1.00 76.25 112 GLY A N 1
ATOM 941 C CA . GLY A 1 112 ? 11.033 19.952 -9.554 1.00 76.25 112 GLY A CA 1
ATOM 942 C C . GLY A 1 112 ? 11.904 19.171 -10.544 1.00 76.25 112 GLY A C 1
ATOM 943 O O . GLY A 1 112 ? 11.912 19.491 -11.725 1.00 76.25 112 GLY A O 1
ATOM 944 N N . THR A 1 113 ? 12.607 18.127 -10.094 1.00 86.00 113 THR A N 1
ATOM 945 C CA . THR A 1 113 ? 13.458 17.287 -10.960 1.00 86.00 113 THR A CA 1
ATOM 946 C C . THR A 1 113 ? 12.732 16.075 -11.552 1.00 86.00 113 THR A C 1
ATOM 948 O O . THR A 1 113 ? 13.294 15.365 -12.380 1.00 86.00 113 THR A O 1
ATOM 951 N N . THR A 1 114 ? 11.469 15.854 -11.172 1.00 88.38 114 THR A N 1
ATOM 952 C CA . THR A 1 114 ? 10.658 14.715 -11.623 1.00 88.38 114 THR A CA 1
ATOM 953 C C . THR A 1 114 ? 10.468 14.689 -13.139 1.00 88.38 114 THR A C 1
ATOM 955 O O . THR A 1 114 ? 10.595 13.629 -13.737 1.00 88.38 114 THR A O 1
ATOM 958 N N . ALA A 1 115 ? 10.208 15.842 -13.767 1.00 88.69 115 ALA A N 1
ATOM 959 C CA . ALA A 1 115 ? 10.013 15.917 -15.217 1.00 88.69 115 ALA A CA 1
ATOM 960 C C . ALA A 1 115 ? 11.271 15.467 -15.972 1.00 88.69 115 ALA A C 1
ATOM 962 O O . ALA A 1 115 ? 11.196 14.550 -16.774 1.00 88.69 115 ALA A O 1
ATOM 963 N N . GLY A 1 116 ? 12.439 16.015 -15.617 1.00 90.31 116 GLY A N 1
ATOM 964 C CA . GLY A 1 116 ? 13.707 15.621 -16.238 1.00 90.31 116 GLY A CA 1
ATOM 965 C C . GLY A 1 116 ? 14.056 14.145 -16.021 1.00 90.31 116 GLY A C 1
ATOM 966 O O . GLY A 1 116 ? 14.585 13.508 -16.924 1.00 90.31 116 GLY A O 1
ATOM 967 N N . PHE A 1 117 ? 13.713 13.582 -14.857 1.00 90.81 117 PHE A N 1
ATOM 968 C CA . PHE A 1 117 ? 13.864 12.147 -14.604 1.00 90.81 117 PHE A CA 1
ATOM 969 C C . PHE A 1 117 ? 13.003 11.302 -15.552 1.00 90.81 117 PHE A C 1
ATOM 971 O O . PHE A 1 117 ? 13.493 10.330 -16.120 1.00 90.81 117 PHE A O 1
ATOM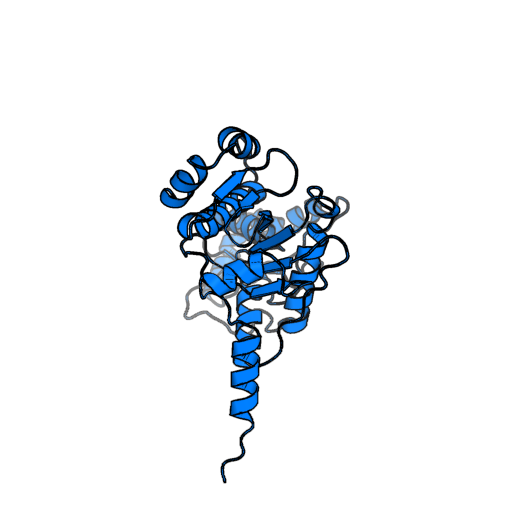 978 N N . LEU A 1 118 ? 11.728 11.664 -15.722 1.00 90.88 118 LEU A N 1
ATOM 979 C CA . LEU A 1 118 ? 10.819 10.951 -16.620 1.00 90.88 118 LEU A CA 1
ATOM 980 C C . LEU A 1 118 ? 11.226 11.137 -18.087 1.00 90.88 118 LEU A C 1
ATOM 982 O O . LEU A 1 118 ? 11.209 10.169 -18.839 1.00 90.88 118 LEU A O 1
ATOM 986 N N . ASP A 1 119 ? 11.658 12.337 -18.479 1.00 91.25 119 ASP A N 1
ATOM 987 C CA . ASP A 1 119 ? 12.165 12.606 -19.826 1.00 91.25 119 ASP A CA 1
ATOM 988 C C . ASP A 1 119 ? 13.373 11.717 -20.145 1.00 91.25 119 ASP A C 1
ATOM 990 O O . ASP A 1 119 ? 13.392 11.064 -21.185 1.00 91.25 119 ASP A O 1
ATOM 994 N N . GLU A 1 120 ? 14.355 11.640 -19.239 1.00 91.50 120 GLU A N 1
ATOM 995 C CA . GLU A 1 120 ? 15.539 10.784 -19.390 1.00 91.50 120 GLU A CA 1
ATOM 996 C C . GLU A 1 120 ? 15.156 9.297 -19.460 1.00 91.50 120 GLU A C 1
ATOM 998 O O . GLU A 1 120 ? 15.659 8.569 -20.318 1.00 91.50 120 GLU A O 1
ATOM 1003 N N . LEU A 1 121 ? 14.216 8.858 -18.616 1.00 92.56 121 LEU A N 1
ATOM 1004 C CA . LEU A 1 121 ? 13.723 7.483 -18.598 1.00 92.56 121 LEU A CA 1
ATOM 1005 C C . LEU A 1 121 ? 13.032 7.093 -19.914 1.00 92.56 121 LEU A C 1
ATOM 1007 O O . LEU A 1 121 ? 13.289 6.021 -20.463 1.00 92.56 121 LEU A O 1
ATOM 1011 N N . PHE A 1 122 ? 12.163 7.959 -20.438 1.00 93.44 122 PHE A N 1
ATOM 1012 C CA . PHE A 1 122 ? 11.377 7.664 -21.635 1.00 93.44 122 PHE A CA 1
ATOM 1013 C C . PHE A 1 122 ? 12.127 7.946 -22.942 1.00 93.44 122 PHE A C 1
ATOM 1015 O O . PHE A 1 122 ? 11.748 7.419 -23.990 1.00 93.44 122 PHE A O 1
ATOM 1022 N N . GLN A 1 123 ? 13.222 8.714 -22.910 1.00 91.44 123 GLN A N 1
ATOM 1023 C CA . GLN A 1 123 ? 13.947 9.153 -24.106 1.00 91.44 123 GLN A CA 1
ATOM 1024 C C . GLN A 1 123 ? 14.350 8.000 -25.034 1.00 91.44 123 GLN A C 1
ATOM 1026 O O . GLN A 1 123 ? 14.319 8.146 -26.258 1.00 91.44 123 GLN A O 1
ATOM 1031 N N . SER A 1 124 ? 14.734 6.852 -24.472 1.00 87.44 124 SER A N 1
ATOM 1032 C CA . SER A 1 124 ? 15.157 5.685 -25.255 1.00 87.44 124 SER A CA 1
ATOM 1033 C C . SER A 1 124 ? 14.034 5.102 -26.104 1.00 87.44 124 SER A C 1
ATOM 1035 O O . SER A 1 124 ? 14.309 4.597 -27.188 1.00 87.44 124 SER A O 1
ATOM 1037 N N . PHE A 1 125 ? 12.783 5.230 -25.671 1.00 91.94 125 PHE A N 1
ATOM 1038 C CA . PHE A 1 125 ? 11.603 4.690 -26.353 1.00 91.94 125 PHE A CA 1
ATOM 1039 C C . PHE A 1 125 ? 11.044 5.642 -27.414 1.00 91.94 125 PHE A C 1
ATOM 1041 O O . PHE A 1 125 ? 10.314 5.222 -28.304 1.00 91.94 125 PHE A O 1
ATOM 1048 N N . LEU A 1 126 ? 11.423 6.921 -27.355 1.00 89.31 126 LEU A N 1
ATOM 1049 C CA . LEU A 1 126 ? 11.013 7.939 -28.325 1.00 89.31 126 LEU A CA 1
ATOM 1050 C C . LEU A 1 126 ? 11.908 7.975 -29.576 1.00 89.31 126 LEU A C 1
ATOM 1052 O O . LEU A 1 126 ? 11.573 8.633 -30.562 1.00 89.31 126 LEU A O 1
ATOM 1056 N N . LYS A 1 127 ? 13.064 7.299 -29.553 1.00 89.88 127 LYS A N 1
ATOM 1057 C CA . LYS A 1 127 ? 14.000 7.259 -30.686 1.00 89.88 127 LYS A CA 1
ATOM 1058 C C . LYS A 1 127 ? 13.503 6.280 -31.761 1.00 89.88 127 LYS A C 1
ATOM 1060 O O . LYS A 1 127 ? 13.271 5.116 -31.446 1.00 89.88 127 LYS A O 1
ATOM 1065 N N . PRO A 1 128 ? 13.402 6.689 -33.040 1.00 89.69 128 PRO A N 1
ATOM 1066 C CA . PRO A 1 128 ? 12.973 5.787 -34.106 1.00 89.69 128 PRO A CA 1
ATOM 1067 C C . PRO A 1 128 ? 13.828 4.514 -34.182 1.00 89.69 128 PRO A C 1
ATOM 1069 O O . PRO A 1 128 ? 15.056 4.589 -34.240 1.00 89.69 128 PRO A O 1
ATOM 1072 N N . GLY A 1 129 ? 13.173 3.350 -34.187 1.00 91.06 129 GLY A N 1
ATOM 1073 C CA . GLY A 1 129 ? 13.811 2.036 -34.331 1.00 91.06 129 GLY A CA 1
ATOM 1074 C C . GLY A 1 129 ? 14.595 1.534 -33.112 1.00 91.06 129 GLY A C 1
ATOM 1075 O O . GLY A 1 129 ? 15.172 0.452 -33.185 1.00 91.06 129 GLY A O 1
ATOM 1076 N N . SER A 1 130 ? 14.632 2.267 -31.993 1.00 92.56 130 SER A N 1
ATOM 1077 C CA . SER A 1 130 ? 15.358 1.828 -30.790 1.00 92.56 130 SER A CA 1
ATOM 1078 C C . SER A 1 130 ? 14.761 0.560 -30.178 1.00 92.56 130 SER A C 1
ATOM 1080 O O . SER A 1 130 ? 15.497 -0.340 -29.781 1.00 92.56 130 SER A O 1
ATOM 1082 N N . VAL A 1 131 ? 13.431 0.469 -30.147 1.00 93.44 131 VAL A N 1
ATOM 1083 C CA . VAL A 1 131 ? 12.701 -0.688 -29.618 1.00 93.44 131 VAL A CA 1
ATOM 1084 C C . VAL A 1 131 ? 12.938 -1.910 -30.501 1.00 93.44 131 VAL A C 1
ATOM 1086 O O . VAL A 1 131 ? 13.290 -2.964 -29.986 1.00 93.44 131 VAL A O 1
ATOM 1089 N N . ASP A 1 132 ? 12.875 -1.764 -31.828 1.00 94.56 132 ASP A N 1
ATOM 1090 C CA . ASP A 1 132 ? 13.178 -2.855 -32.765 1.00 94.56 132 ASP A CA 1
ATOM 1091 C C . ASP A 1 132 ? 14.612 -3.378 -32.601 1.00 94.56 132 ASP A C 1
ATOM 1093 O O . ASP A 1 132 ? 14.855 -4.585 -32.641 1.00 94.56 132 ASP A O 1
ATOM 1097 N N . GLN A 1 133 ? 15.576 -2.482 -32.373 1.00 95.12 133 GLN A N 1
ATOM 1098 C CA . GLN A 1 133 ? 16.959 -2.869 -32.088 1.00 95.12 133 GLN A CA 1
ATOM 1099 C C . GLN A 1 133 ? 17.075 -3.616 -30.755 1.00 95.12 133 GLN A C 1
ATOM 1101 O O . GLN A 1 133 ? 17.736 -4.655 -30.697 1.00 95.12 133 GLN A O 1
ATOM 1106 N N . ALA A 1 134 ? 16.408 -3.128 -29.706 1.00 95.19 134 ALA A N 1
ATOM 1107 C CA . ALA A 1 134 ? 16.364 -3.784 -28.402 1.00 95.19 134 ALA A CA 1
ATOM 1108 C C . ALA A 1 134 ? 15.722 -5.177 -28.494 1.00 95.19 134 ALA A C 1
ATOM 1110 O O . ALA A 1 134 ? 16.225 -6.126 -27.901 1.00 95.19 134 ALA A O 1
ATOM 1111 N N . LEU A 1 135 ? 14.683 -5.341 -29.314 1.00 95.38 135 LEU A N 1
ATOM 1112 C CA . LEU A 1 135 ? 14.046 -6.627 -29.594 1.00 95.38 135 LEU A CA 1
ATOM 1113 C C . LEU A 1 135 ? 14.971 -7.604 -30.315 1.00 95.38 135 LEU A C 1
ATOM 1115 O O . LEU A 1 135 ? 15.060 -8.774 -29.945 1.00 95.38 135 LEU A O 1
ATOM 1119 N N . GLN A 1 136 ? 15.701 -7.133 -31.324 1.00 95.69 136 GLN A N 1
ATOM 1120 C CA . GLN A 1 136 ? 16.708 -7.948 -32.004 1.00 95.69 136 GLN A CA 1
ATOM 1121 C C . GLN A 1 136 ? 17.878 -8.320 -31.082 1.00 95.69 136 GLN A C 1
ATOM 1123 O O . GLN A 1 136 ? 18.537 -9.340 -31.298 1.00 95.69 136 GLN A O 1
ATOM 1128 N N . ALA A 1 137 ? 18.190 -7.490 -30.087 1.00 94.88 137 ALA A N 1
ATOM 1129 C CA . ALA A 1 137 ? 19.163 -7.823 -29.054 1.00 94.88 137 ALA A CA 1
ATOM 1130 C C . ALA A 1 137 ? 18.595 -8.875 -28.084 1.00 94.88 137 ALA A C 1
ATOM 1132 O O . ALA A 1 137 ? 19.232 -9.908 -27.881 1.00 94.88 137 ALA A O 1
ATOM 1133 N N . ALA A 1 138 ? 17.370 -8.675 -27.594 1.00 95.12 138 ALA A N 1
ATOM 1134 C CA . ALA A 1 138 ? 16.661 -9.583 -26.690 1.00 95.12 138 ALA A CA 1
ATOM 1135 C C . ALA A 1 138 ? 16.433 -10.978 -27.286 1.00 95.12 138 ALA A C 1
ATOM 1137 O O . ALA A 1 138 ? 16.507 -11.977 -26.578 1.00 95.12 138 ALA A O 1
ATOM 1138 N N . ALA A 1 139 ? 16.238 -11.064 -28.605 1.00 95.38 139 ALA A N 1
ATOM 1139 C CA . ALA A 1 139 ? 16.156 -12.330 -29.332 1.00 95.38 139 ALA A CA 1
ATOM 1140 C C . ALA A 1 139 ? 17.435 -13.183 -29.240 1.00 95.38 139 ALA A C 1
ATOM 1142 O O . ALA A 1 139 ? 17.389 -14.382 -29.496 1.00 95.38 139 ALA A O 1
ATOM 1143 N N . ARG A 1 140 ? 18.578 -12.570 -28.910 1.00 94.19 140 ARG A N 1
ATOM 1144 C CA . ARG A 1 140 ? 19.871 -13.250 -28.735 1.00 94.19 140 ARG A CA 1
ATOM 1145 C C . ARG A 1 140 ? 20.241 -13.435 -27.268 1.00 94.19 140 ARG A C 1
ATOM 1147 O O . ARG A 1 140 ? 20.909 -14.407 -26.938 1.00 94.19 140 ARG A O 1
ATOM 1154 N N . CYS A 1 141 ? 19.858 -12.484 -26.423 1.00 92.75 141 CYS A N 1
ATOM 1155 C CA . CYS A 1 141 ? 20.141 -12.472 -24.995 1.00 92.75 141 CYS A CA 1
ATOM 1156 C C . CYS A 1 141 ? 19.127 -11.563 -24.296 1.00 92.75 141 CYS A C 1
ATOM 1158 O O . CYS A 1 141 ? 19.107 -10.359 -24.564 1.00 92.75 141 CYS A O 1
ATOM 1160 N N . TRP A 1 142 ? 18.318 -12.114 -23.391 1.00 93.56 142 TRP A N 1
ATOM 1161 C CA . TRP A 1 142 ? 17.462 -11.321 -22.507 1.00 93.56 142 TRP A CA 1
ATOM 1162 C C . TRP A 1 142 ? 17.686 -11.696 -21.037 1.00 93.56 142 TRP A C 1
ATOM 1164 O O . TRP A 1 142 ? 18.069 -12.833 -20.763 1.00 93.56 142 TRP A O 1
ATOM 1174 N N . PRO A 1 143 ? 17.455 -10.788 -20.072 1.00 95.19 143 PRO A N 1
ATOM 1175 C CA . PRO A 1 143 ? 16.925 -9.420 -20.201 1.00 95.19 143 PRO A CA 1
ATOM 1176 C C . PRO A 1 143 ? 17.843 -8.450 -20.959 1.00 95.19 143 PRO A C 1
ATOM 1178 O O . PRO A 1 143 ? 19.032 -8.387 -20.669 1.00 95.19 143 PRO A O 1
ATOM 1181 N N . HIS A 1 144 ? 17.314 -7.658 -21.900 1.00 94.62 144 HIS A N 1
ATOM 1182 C CA . HIS A 1 144 ? 18.076 -6.557 -22.509 1.00 94.62 144 HIS A CA 1
ATOM 1183 C C . HIS A 1 144 ? 17.726 -5.232 -21.823 1.00 94.62 144 HIS A C 1
ATOM 1185 O O . HIS A 1 144 ? 16.591 -4.770 -21.924 1.00 94.62 144 HIS A O 1
ATOM 1191 N N . LEU A 1 145 ? 18.689 -4.642 -21.107 1.00 93.94 145 LEU A N 1
ATOM 1192 C CA . LEU A 1 145 ? 18.478 -3.455 -20.275 1.00 93.94 145 LEU A CA 1
ATOM 1193 C C . LEU A 1 145 ? 18.418 -2.166 -21.100 1.00 93.94 145 LEU A C 1
ATOM 1195 O O . LEU A 1 145 ? 19.296 -1.895 -21.919 1.00 93.94 145 LEU A O 1
ATOM 1199 N N . PHE A 1 146 ? 17.433 -1.327 -20.798 1.00 93.31 146 PHE A N 1
ATOM 1200 C CA . PHE A 1 146 ? 17.422 0.069 -21.212 1.00 93.31 146 PHE A CA 1
ATOM 1201 C C . PHE A 1 146 ? 18.210 0.924 -20.218 1.00 93.31 146 PHE A C 1
ATOM 1203 O O . PHE A 1 146 ? 18.276 0.598 -19.028 1.00 93.31 146 PHE A O 1
ATOM 1210 N N . PRO A 1 147 ? 18.799 2.041 -20.676 1.00 90.44 147 PRO A N 1
ATOM 1211 C CA . PRO A 1 147 ? 19.379 3.003 -19.759 1.00 90.44 147 PRO A CA 1
ATOM 1212 C C . PRO A 1 147 ? 18.275 3.592 -18.877 1.00 90.44 147 PRO A C 1
ATOM 1214 O O . PRO A 1 147 ? 17.220 3.999 -19.364 1.00 90.44 147 PRO A O 1
ATOM 1217 N N . VAL A 1 148 ? 18.547 3.646 -17.578 1.00 89.81 148 VAL A N 1
ATOM 1218 C CA . VAL A 1 148 ? 17.720 4.333 -16.585 1.00 89.81 148 VAL A CA 1
ATOM 1219 C C . VAL A 1 148 ? 18.467 5.572 -16.086 1.00 89.81 148 VAL A C 1
ATOM 1221 O O . VAL A 1 148 ? 19.702 5.590 -16.131 1.00 89.81 148 VAL A O 1
ATOM 1224 N N . PRO A 1 149 ? 17.761 6.604 -15.594 1.00 87.31 149 PRO A N 1
ATOM 1225 C CA . PRO A 1 149 ? 18.408 7.783 -15.038 1.00 87.31 149 PRO A CA 1
ATOM 1226 C C . PRO A 1 149 ? 19.412 7.424 -13.938 1.00 87.31 149 PRO A C 1
ATOM 1228 O O . PRO A 1 149 ? 19.135 6.576 -13.091 1.00 87.31 149 PRO A O 1
ATOM 1231 N N . SER A 1 150 ? 20.548 8.125 -13.890 1.00 76.94 150 SER A N 1
ATOM 1232 C CA . SER A 1 150 ? 21.669 7.852 -12.958 1.00 76.94 150 SER A CA 1
ATOM 1233 C C . SER A 1 150 ? 21.307 7.765 -11.464 1.00 76.94 150 SER A C 1
ATOM 1235 O O . SER A 1 150 ? 22.074 7.227 -10.676 1.00 76.94 150 SER A O 1
ATOM 1237 N N . ARG A 1 151 ? 20.144 8.284 -11.057 1.00 72.75 151 ARG A N 1
ATOM 1238 C CA . ARG A 1 151 ? 19.646 8.274 -9.668 1.00 72.75 151 ARG A CA 1
ATOM 1239 C C . ARG A 1 151 ? 18.693 7.111 -9.361 1.00 72.75 151 ARG A C 1
ATOM 1241 O O . ARG A 1 151 ? 18.117 7.074 -8.278 1.00 72.75 151 ARG A O 1
ATOM 1248 N N . ALA A 1 152 ? 18.493 6.200 -10.310 1.00 80.88 152 ALA A N 1
ATOM 1249 C CA . ALA A 1 152 ? 17.561 5.080 -10.237 1.00 80.88 152 ALA A CA 1
ATOM 1250 C C . ALA A 1 152 ? 18.291 3.744 -9.989 1.00 80.88 152 ALA A C 1
ATOM 1252 O O . ALA A 1 152 ? 18.006 2.751 -10.643 1.00 80.88 152 ALA A O 1
ATOM 1253 N N . GLU A 1 153 ? 19.248 3.710 -9.055 1.00 78.62 153 GLU A N 1
ATOM 1254 C CA . GLU A 1 153 ? 20.195 2.586 -8.883 1.00 78.62 153 GLU A CA 1
ATOM 1255 C C . GLU A 1 153 ? 19.532 1.217 -8.639 1.00 78.62 153 GLU A C 1
ATOM 1257 O O . GLU A 1 153 ? 20.115 0.182 -8.944 1.00 78.62 153 GLU A O 1
ATOM 1262 N N . ASN A 1 154 ? 18.304 1.201 -8.112 1.00 86.94 154 ASN A N 1
ATOM 1263 C CA . ASN A 1 154 ? 17.562 -0.018 -7.774 1.00 86.94 154 ASN A CA 1
ATOM 1264 C C . ASN A 1 154 ? 16.359 -0.271 -8.688 1.00 86.94 154 ASN A C 1
ATOM 1266 O O . ASN A 1 154 ? 15.511 -1.093 -8.348 1.00 86.94 154 ASN A O 1
ATOM 1270 N N . PHE A 1 155 ? 16.270 0.444 -9.808 1.00 90.31 155 PHE A N 1
ATOM 1271 C CA . PHE A 1 155 ? 15.161 0.404 -10.750 1.00 90.31 155 PHE A CA 1
ATOM 1272 C C . PHE A 1 155 ? 15.682 0.062 -12.144 1.00 90.31 155 PHE A C 1
ATOM 1274 O O . PHE A 1 155 ? 16.636 0.664 -12.630 1.00 90.31 155 PHE A O 1
ATOM 1281 N N . PHE A 1 156 ? 15.050 -0.906 -12.791 1.00 92.31 156 PHE A N 1
ATOM 1282 C CA . PHE A 1 156 ? 15.500 -1.489 -14.043 1.00 92.31 156 PHE A CA 1
ATOM 1283 C C . PHE A 1 156 ? 14.348 -1.510 -15.032 1.00 92.31 156 PHE A C 1
ATOM 1285 O O . PHE A 1 156 ? 13.220 -1.863 -14.695 1.00 92.31 156 PHE A O 1
ATOM 1292 N N . VAL A 1 157 ? 14.660 -1.172 -16.276 1.00 94.44 157 VAL A N 1
ATOM 1293 C CA . VAL A 1 157 ? 13.753 -1.358 -17.403 1.00 94.44 157 VAL A CA 1
ATOM 1294 C C . VAL A 1 157 ? 14.452 -2.263 -18.392 1.00 94.44 157 VAL A C 1
ATOM 1296 O O . VAL A 1 157 ? 15.604 -2.020 -18.752 1.00 94.44 157 VAL A O 1
ATOM 1299 N N . TYR A 1 158 ? 13.779 -3.319 -18.820 1.00 95.12 158 TYR A N 1
ATOM 1300 C CA . TYR A 1 158 ? 14.335 -4.268 -19.774 1.00 95.12 158 TYR A CA 1
ATOM 1301 C C . TYR A 1 158 ? 13.267 -4.791 -20.715 1.00 95.12 158 TYR A C 1
ATOM 1303 O O . TYR A 1 158 ? 12.076 -4.633 -20.469 1.00 95.12 158 TYR A O 1
ATOM 1311 N N . ILE A 1 159 ? 13.699 -5.414 -21.804 1.00 95.56 159 ILE A N 1
ATOM 1312 C CA . ILE A 1 159 ? 12.811 -6.119 -22.722 1.00 95.56 159 ILE A CA 1
ATOM 1313 C C . ILE A 1 159 ? 13.106 -7.616 -22.699 1.00 95.56 159 ILE A C 1
ATOM 1315 O O . ILE A 1 159 ? 14.267 -8.045 -22.673 1.00 95.56 159 ILE A O 1
ATOM 1319 N N . GLU A 1 160 ? 12.035 -8.402 -22.645 1.00 95.81 160 GLU A N 1
ATOM 1320 C CA . GLU A 1 160 ? 12.089 -9.859 -22.681 1.00 95.81 160 GLU A CA 1
ATOM 1321 C C . GLU A 1 160 ? 12.279 -10.378 -24.112 1.00 95.81 160 GLU A C 1
ATOM 1323 O O . GLU A 1 160 ? 11.859 -9.764 -25.097 1.00 95.81 160 GLU A O 1
ATOM 1328 N N . GLY A 1 161 ? 12.915 -11.542 -24.213 1.00 93.69 161 GLY A N 1
ATOM 1329 C CA . GLY A 1 161 ? 13.117 -12.288 -25.447 1.00 93.69 161 GLY A CA 1
ATOM 1330 C C . GLY A 1 161 ? 12.577 -13.719 -25.338 1.00 93.69 161 GLY A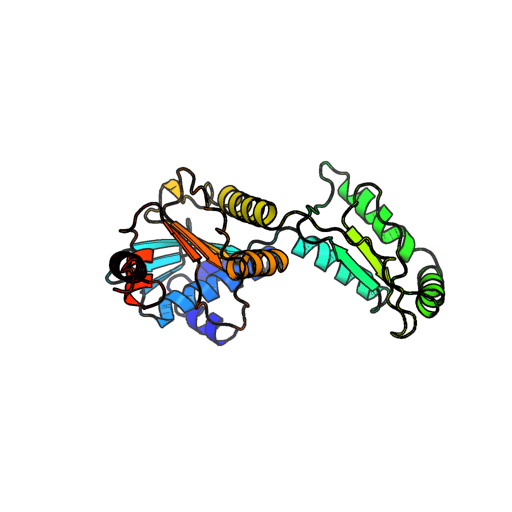 C 1
ATOM 1331 O O . GLY A 1 161 ? 11.940 -14.078 -24.347 1.00 93.69 161 GLY A O 1
ATOM 1332 N N . PRO A 1 162 ? 12.814 -14.558 -26.356 1.00 93.12 162 PRO A N 1
ATOM 1333 C CA . PRO A 1 162 ? 12.472 -15.980 -26.328 1.00 93.12 162 PRO A CA 1
ATOM 1334 C C . PRO A 1 162 ? 13.107 -16.702 -25.131 1.00 93.12 162 PRO A C 1
ATOM 1336 O O . PRO A 1 162 ? 14.251 -16.426 -24.780 1.00 93.12 162 PRO A O 1
ATOM 1339 N N . SER A 1 163 ? 12.397 -17.635 -24.488 1.00 88.19 163 SER A N 1
ATOM 1340 C CA . SER A 1 163 ? 12.844 -18.263 -23.229 1.00 88.19 163 SER A CA 1
ATOM 1341 C C . SER A 1 163 ? 14.208 -18.963 -23.311 1.00 88.19 163 SER A C 1
ATOM 1343 O O . SER A 1 163 ? 14.929 -19.006 -22.319 1.00 88.19 163 SER A O 1
ATOM 1345 N N . ASP A 1 164 ? 14.581 -19.480 -24.480 1.00 92.50 164 ASP A N 1
ATOM 1346 C CA . ASP A 1 164 ? 15.874 -20.117 -24.762 1.00 92.50 164 ASP A CA 1
ATOM 1347 C C . ASP A 1 164 ? 17.046 -19.125 -24.871 1.00 92.50 164 ASP A C 1
ATOM 1349 O O . ASP A 1 164 ? 18.202 -1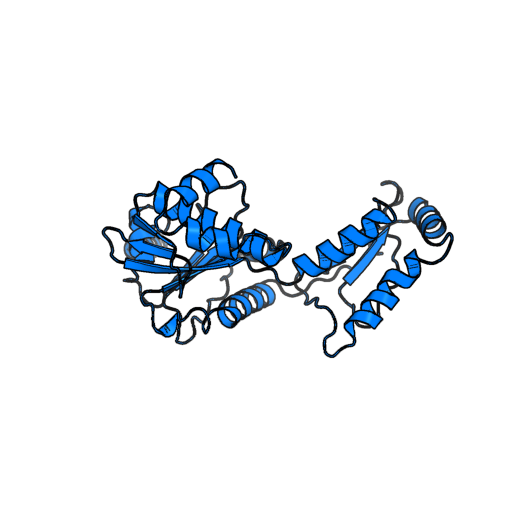9.528 -24.762 1.00 92.50 164 ASP A O 1
ATOM 1353 N N . ALA A 1 165 ? 16.758 -17.831 -25.022 1.00 92.75 165 ALA A N 1
ATOM 1354 C CA . ALA A 1 165 ? 17.738 -16.748 -25.030 1.00 92.75 165 ALA A CA 1
ATOM 1355 C C . ALA A 1 165 ? 17.934 -16.092 -23.646 1.00 92.75 165 ALA A C 1
ATOM 1357 O O . ALA A 1 165 ? 18.592 -15.053 -23.551 1.00 92.75 165 ALA A O 1
ATOM 1358 N N . TYR A 1 166 ? 17.360 -16.653 -22.573 1.00 94.50 166 TYR A N 1
ATOM 1359 C CA . TYR A 1 166 ? 17.518 -16.094 -21.229 1.00 94.50 166 TYR A CA 1
ATOM 1360 C C . TYR A 1 166 ? 18.960 -16.245 -20.736 1.00 94.50 166 TYR A C 1
ATOM 1362 O O . TYR A 1 166 ? 19.493 -17.355 -20.659 1.00 94.50 166 TYR A O 1
ATOM 1370 N N . GLN A 1 167 ? 19.577 -15.134 -20.341 1.00 93.12 167 GLN A N 1
ATOM 1371 C CA . GLN A 1 167 ? 20.905 -15.109 -19.752 1.00 93.12 167 GLN A CA 1
ATOM 1372 C C . GLN A 1 167 ? 20.829 -14.694 -18.273 1.00 93.12 167 GLN A C 1
ATOM 1374 O O . GLN A 1 167 ? 20.552 -13.530 -17.964 1.00 93.12 167 GLN A O 1
ATOM 1379 N N . PRO A 1 168 ? 21.118 -15.614 -17.333 1.00 88.81 168 PRO A N 1
ATOM 1380 C CA . PRO A 1 168 ? 21.145 -15.276 -15.918 1.00 88.81 168 PRO A CA 1
ATOM 1381 C C . PRO A 1 168 ? 22.286 -14.296 -15.611 1.00 88.81 168 PRO A C 1
ATOM 1383 O O . PRO A 1 168 ? 23.349 -14.332 -16.232 1.00 88.81 168 PRO A O 1
ATOM 1386 N N . GLY A 1 169 ? 22.074 -13.433 -14.616 1.00 86.38 169 GLY A N 1
ATOM 1387 C CA . GLY A 1 169 ? 23.085 -12.490 -14.123 1.00 86.38 169 GLY A CA 1
ATOM 1388 C C . GLY A 1 169 ? 23.202 -11.173 -14.896 1.00 86.38 169 GLY A C 1
ATOM 1389 O O . GLY A 1 169 ? 24.004 -10.332 -14.501 1.00 86.38 169 GLY A O 1
ATOM 1390 N N . VAL A 1 170 ? 22.409 -10.959 -15.956 1.00 88.00 170 VAL A N 1
ATOM 1391 C CA . VAL A 1 170 ? 22.325 -9.640 -16.618 1.00 88.00 170 VAL A CA 1
ATOM 1392 C C . VAL A 1 170 ? 21.646 -8.615 -15.708 1.00 88.00 170 VAL A C 1
ATOM 1394 O O . VAL A 1 170 ? 22.114 -7.488 -15.564 1.00 88.00 170 VAL A O 1
ATOM 1397 N N . LEU A 1 171 ? 20.559 -9.022 -15.054 1.00 86.88 171 LEU A N 1
ATOM 1398 C CA . LEU A 1 171 ? 19.956 -8.262 -13.968 1.00 86.88 171 LEU A CA 1
ATOM 1399 C C . LEU A 1 171 ? 20.808 -8.428 -12.699 1.00 86.88 171 LEU A C 1
ATOM 1401 O O . LEU A 1 171 ? 21.123 -9.566 -12.336 1.00 86.88 171 LEU A O 1
ATOM 1405 N N . PRO A 1 172 ? 21.181 -7.333 -12.008 1.00 82.88 172 PRO A N 1
ATOM 1406 C CA . PRO A 1 172 ? 21.926 -7.433 -10.760 1.00 82.88 172 PRO A CA 1
ATOM 1407 C C . PRO A 1 172 ? 21.228 -8.316 -9.718 1.00 82.88 172 PRO A C 1
ATOM 1409 O O . PRO A 1 172 ? 20.049 -8.144 -9.442 1.00 82.88 172 PRO A O 1
ATOM 1412 N N . ASN A 1 173 ? 21.955 -9.246 -9.102 1.00 82.06 173 ASN A N 1
ATOM 1413 C CA . ASN A 1 173 ? 21.384 -10.192 -8.140 1.00 82.06 173 ASN A CA 1
ATOM 1414 C C . ASN A 1 173 ? 21.672 -9.779 -6.689 1.00 82.06 173 ASN A C 1
ATOM 1416 O O . ASN A 1 173 ? 22.380 -10.476 -5.963 1.00 82.06 173 ASN A O 1
ATOM 1420 N N . TYR A 1 174 ? 21.183 -8.608 -6.286 1.00 86.44 174 TYR A N 1
ATOM 1421 C CA . TYR A 1 174 ? 21.253 -8.146 -4.900 1.00 86.44 174 TYR A CA 1
ATOM 1422 C C . TYR A 1 174 ? 19.878 -7.686 -4.416 1.00 86.44 174 TYR A C 1
ATOM 1424 O O . TYR A 1 174 ? 19.047 -7.231 -5.200 1.00 86.44 174 TYR A O 1
ATOM 1432 N N . THR A 1 175 ? 19.646 -7.791 -3.113 1.00 90.00 175 THR A N 1
ATOM 1433 C CA . THR A 1 175 ? 18.429 -7.317 -2.447 1.00 90.00 175 THR A CA 1
ATOM 1434 C C . THR A 1 175 ? 18.809 -6.510 -1.212 1.00 90.00 175 THR A C 1
ATOM 1436 O O . THR A 1 175 ? 19.938 -6.594 -0.727 1.00 90.00 175 THR A O 1
ATOM 1439 N N . GLY A 1 176 ? 17.866 -5.735 -0.690 1.00 90.69 176 GLY A N 1
ATOM 1440 C CA . GLY A 1 176 ? 17.986 -5.129 0.631 1.00 90.69 176 GLY A CA 1
ATOM 1441 C C . GLY A 1 176 ? 17.771 -6.138 1.762 1.00 90.69 176 GLY A C 1
ATOM 1442 O O . GLY A 1 176 ? 17.696 -7.350 1.540 1.00 90.69 176 GLY A O 1
ATOM 1443 N N . ASP A 1 177 ? 17.642 -5.606 2.975 1.00 91.94 177 ASP A N 1
ATOM 1444 C CA . ASP A 1 177 ? 17.432 -6.371 4.205 1.00 91.94 177 ASP A CA 1
ATOM 1445 C C . ASP A 1 177 ? 15.928 -6.479 4.550 1.00 91.94 177 ASP A C 1
ATOM 1447 O O . ASP A 1 177 ? 15.299 -5.450 4.824 1.00 91.94 177 ASP A O 1
ATOM 1451 N N . PRO A 1 178 ? 15.327 -7.687 4.554 1.00 92.69 178 PRO A N 1
ATOM 1452 C CA . PRO A 1 178 ? 13.892 -7.857 4.806 1.00 92.69 178 PRO A CA 1
ATOM 1453 C C . PRO A 1 178 ? 13.409 -7.366 6.191 1.00 92.69 178 PRO A C 1
ATOM 1455 O O . PRO A 1 178 ? 12.368 -6.709 6.249 1.00 92.69 178 PRO A O 1
ATOM 1458 N N . PRO A 1 179 ? 14.112 -7.613 7.316 1.00 92.25 179 PRO A N 1
ATOM 1459 C CA . PRO A 1 179 ? 13.722 -7.059 8.616 1.00 92.25 179 PRO A CA 1
ATOM 1460 C C . PRO A 1 179 ? 13.729 -5.525 8.647 1.00 92.25 179 PRO A C 1
ATOM 1462 O O . PRO A 1 179 ? 12.753 -4.912 9.089 1.00 92.25 179 PRO A O 1
ATOM 1465 N N . SER A 1 180 ? 14.791 -4.894 8.133 1.00 92.75 180 SER A N 1
ATOM 1466 C CA . SER A 1 180 ? 14.876 -3.430 8.033 1.00 92.75 180 SER A CA 1
ATOM 1467 C C . SER A 1 180 ? 13.769 -2.865 7.146 1.00 92.75 180 SER A C 1
ATOM 1469 O O . SER A 1 180 ? 13.189 -1.825 7.456 1.00 92.75 180 SER A O 1
ATOM 1471 N N . TYR A 1 181 ? 13.428 -3.576 6.071 1.00 92.31 181 TYR A N 1
ATOM 1472 C CA . TYR A 1 181 ? 12.315 -3.229 5.202 1.00 92.31 181 TYR A CA 1
ATOM 1473 C C . TYR A 1 181 ? 10.965 -3.241 5.924 1.00 92.31 181 TYR A C 1
ATOM 1475 O O . TYR A 1 181 ? 10.192 -2.289 5.794 1.00 92.31 181 TYR A O 1
ATOM 1483 N N . LEU A 1 182 ? 10.673 -4.299 6.691 1.00 92.62 182 LEU A N 1
ATOM 1484 C CA . LEU A 1 182 ? 9.437 -4.390 7.474 1.00 92.62 182 LEU A CA 1
ATOM 1485 C C . LEU A 1 182 ? 9.342 -3.231 8.467 1.00 92.62 182 LEU A C 1
ATOM 1487 O O . LEU A 1 182 ? 8.305 -2.571 8.532 1.00 92.62 182 LEU A O 1
ATOM 1491 N N . GLN A 1 183 ? 10.434 -2.939 9.181 1.00 93.44 183 GLN A N 1
ATOM 1492 C CA . GLN A 1 183 ? 10.493 -1.818 10.119 1.00 93.44 183 GLN A CA 1
ATOM 1493 C C . GLN A 1 183 ? 10.211 -0.483 9.418 1.00 93.44 183 GLN A C 1
ATOM 1495 O O . GLN A 1 183 ? 9.424 0.317 9.927 1.00 93.44 183 GLN A O 1
ATOM 1500 N N . ASP A 1 184 ? 10.820 -0.235 8.256 1.00 92.44 184 ASP A N 1
ATOM 1501 C CA . ASP A 1 184 ? 10.605 0.990 7.481 1.00 92.44 184 ASP A CA 1
ATOM 1502 C C . ASP A 1 184 ? 9.147 1.116 7.011 1.00 92.44 184 ASP A C 1
ATOM 1504 O O . ASP A 1 184 ? 8.535 2.174 7.178 1.00 92.44 184 ASP A O 1
ATOM 1508 N N . CYS A 1 185 ? 8.554 0.033 6.500 1.00 92.31 185 CYS A N 1
ATOM 1509 C CA . CYS A 1 185 ? 7.157 0.018 6.064 1.00 92.31 185 CYS A CA 1
ATOM 1510 C C . CYS A 1 185 ? 6.194 0.301 7.220 1.00 92.31 185 CYS A C 1
ATOM 1512 O O . CYS A 1 185 ? 5.333 1.174 7.098 1.00 92.31 185 CYS A O 1
ATOM 1514 N N . ILE A 1 186 ? 6.373 -0.384 8.353 1.00 93.56 186 ILE A N 1
ATOM 1515 C CA . ILE A 1 186 ? 5.571 -0.194 9.569 1.00 93.56 186 ILE A CA 1
ATOM 1516 C C . ILE A 1 186 ? 5.681 1.256 10.056 1.00 93.56 186 ILE A C 1
ATOM 1518 O O . ILE A 1 186 ? 4.667 1.931 10.251 1.00 93.56 186 ILE A O 1
ATOM 1522 N N . SER A 1 187 ? 6.911 1.760 10.181 1.00 94.25 187 SER A N 1
ATOM 1523 C CA . SER A 1 187 ? 7.182 3.108 10.694 1.00 94.25 187 SER A CA 1
ATOM 1524 C C . SER A 1 187 ? 6.599 4.184 9.780 1.00 94.25 187 SER A C 1
ATOM 1526 O O . SER A 1 187 ? 5.957 5.122 10.251 1.00 94.25 187 SER A O 1
ATOM 1528 N N . LYS A 1 188 ? 6.758 4.043 8.457 1.00 93.75 188 LYS A N 1
ATOM 1529 C CA . LYS A 1 188 ? 6.168 4.966 7.477 1.00 93.75 188 LYS A CA 1
ATOM 1530 C C . LYS A 1 188 ? 4.651 4.894 7.473 1.00 93.75 188 LYS A C 1
ATOM 1532 O O . LYS A 1 188 ? 4.006 5.932 7.337 1.00 93.75 188 LYS A O 1
ATOM 1537 N N . ALA A 1 189 ? 4.073 3.701 7.608 1.00 93.81 189 ALA A N 1
ATOM 1538 C CA . ALA A 1 189 ? 2.629 3.553 7.595 1.00 93.81 189 ALA A CA 1
ATOM 1539 C C . ALA A 1 189 ? 1.973 4.265 8.782 1.00 93.81 189 ALA A C 1
ATOM 1541 O O . ALA A 1 189 ? 1.038 5.046 8.593 1.00 93.81 189 ALA A O 1
ATOM 1542 N N . ILE A 1 190 ? 2.532 4.069 9.976 1.00 95.19 190 ILE A N 1
ATOM 1543 C CA . ILE A 1 190 ? 2.111 4.756 11.198 1.00 95.19 190 ILE A CA 1
ATOM 1544 C C . ILE A 1 190 ? 2.376 6.257 11.088 1.00 95.19 190 ILE A C 1
ATOM 1546 O O . ILE A 1 190 ? 1.454 7.057 11.252 1.00 95.19 190 ILE A O 1
ATOM 1550 N N . GLY A 1 191 ? 3.598 6.653 10.720 1.00 95.25 191 GLY A N 1
ATOM 1551 C CA . GLY A 1 191 ? 3.990 8.057 10.587 1.00 95.25 191 GLY A CA 1
ATOM 1552 C C . GLY A 1 191 ? 3.113 8.848 9.613 1.00 95.25 191 GLY A C 1
ATOM 1553 O O . GLY A 1 191 ? 2.807 10.012 9.857 1.00 95.25 191 GLY A O 1
ATOM 1554 N N . ASN A 1 192 ? 2.628 8.212 8.544 1.00 93.44 192 ASN A N 1
ATOM 1555 C CA . ASN A 1 192 ? 1.756 8.851 7.558 1.00 93.44 192 ASN A CA 1
ATOM 1556 C C . ASN A 1 192 ? 0.338 9.139 8.063 1.00 93.44 192 ASN A C 1
ATOM 1558 O O . ASN A 1 192 ? -0.366 9.931 7.419 1.00 93.44 192 ASN A O 1
ATOM 1562 N N . LYS A 1 193 ? -0.101 8.477 9.139 1.00 94.94 193 LYS A N 1
ATOM 1563 C CA . LYS A 1 193 ? -1.499 8.480 9.583 1.00 94.94 193 LYS A CA 1
ATOM 1564 C C . LYS A 1 193 ? -1.705 8.900 11.033 1.00 94.94 193 LYS A C 1
ATOM 1566 O O . LYS A 1 193 ? -2.733 9.512 11.281 1.00 94.94 193 LYS A O 1
ATOM 1571 N N . GLN A 1 194 ? -0.759 8.673 11.945 1.00 94.06 194 GLN A N 1
ATOM 1572 C CA . GLN A 1 194 ? -0.945 8.898 13.389 1.00 94.06 194 GLN A CA 1
ATOM 1573 C C . GLN A 1 194 ? -1.432 10.311 13.767 1.00 94.06 194 GLN A C 1
ATOM 1575 O O . GLN A 1 194 ? -2.177 10.462 14.731 1.00 94.06 194 GLN A O 1
ATOM 1580 N N . ASP A 1 195 ? -1.081 11.334 12.981 1.00 94.81 195 ASP A N 1
ATOM 1581 C CA . ASP A 1 195 ? -1.466 12.734 13.229 1.00 94.81 195 ASP A CA 1
ATOM 1582 C C . ASP A 1 195 ? -2.614 13.228 12.332 1.00 94.81 195 ASP A C 1
ATOM 1584 O O . ASP A 1 195 ? -2.958 14.413 12.327 1.00 94.81 195 ASP A O 1
ATOM 1588 N N . LYS A 1 196 ? -3.213 12.337 11.537 1.00 94.25 196 LYS A N 1
ATOM 1589 C CA . LYS A 1 196 ? -4.305 12.663 10.613 1.00 94.25 196 LYS A CA 1
ATOM 1590 C C . LYS A 1 196 ? -5.658 12.302 11.205 1.00 94.25 196 LYS A C 1
ATOM 1592 O O . LYS A 1 196 ? -5.763 11.601 12.208 1.00 94.25 196 LYS A O 1
ATOM 1597 N N . ASN A 1 197 ? -6.706 12.842 10.582 1.00 93.94 197 ASN A N 1
ATOM 1598 C CA . ASN A 1 197 ? -8.095 12.458 10.835 1.00 93.94 197 ASN A CA 1
ATOM 1599 C C . ASN A 1 197 ? -8.498 12.503 12.318 1.00 93.94 197 ASN A C 1
ATOM 1601 O O . ASN A 1 197 ? -9.373 11.773 12.769 1.00 93.94 197 ASN A O 1
ATOM 1605 N N . LYS A 1 198 ? -7.876 13.413 13.084 1.00 95.38 198 LYS A N 1
ATOM 1606 C CA . LYS A 1 198 ? -8.151 13.643 14.509 1.00 95.38 198 LYS A CA 1
ATOM 1607 C C . LYS A 1 198 ? -8.070 12.363 15.359 1.00 95.38 198 LYS A C 1
ATOM 1609 O O . LYS A 1 198 ? -8.785 12.262 16.356 1.00 95.38 198 LYS A O 1
ATOM 1614 N N . LEU A 1 199 ? -7.205 11.411 15.002 1.00 94.50 199 LEU A N 1
ATOM 1615 C CA . LEU A 1 199 ? -7.041 10.152 15.742 1.00 94.50 199 LEU A CA 1
ATOM 1616 C C . LEU A 1 199 ? -6.762 10.382 17.230 1.00 94.50 199 LEU A C 1
ATOM 1618 O O . LEU A 1 199 ? -7.393 9.763 18.080 1.00 94.50 199 LEU A O 1
ATOM 1622 N N . ALA A 1 200 ? -5.929 11.374 17.549 1.00 94.38 200 ALA A N 1
ATOM 1623 C CA . ALA A 1 200 ? -5.599 11.747 18.923 1.00 94.38 200 ALA A CA 1
ATOM 1624 C C . ALA A 1 200 ? -6.826 11.958 19.836 1.00 94.38 200 ALA A C 1
ATOM 1626 O O . ALA A 1 200 ? -6.750 11.650 21.027 1.00 94.38 200 ALA A O 1
ATOM 1627 N N . THR A 1 201 ? -7.936 12.473 19.287 1.00 95.69 201 THR A N 1
ATOM 1628 C CA . THR A 1 201 ? -9.170 12.793 20.027 1.00 95.69 201 THR A CA 1
ATOM 1629 C C . THR A 1 201 ? -10.290 11.769 19.843 1.00 95.69 201 THR A C 1
ATOM 1631 O O . THR A 1 201 ? -11.311 11.884 20.512 1.00 95.69 201 THR A O 1
ATOM 1634 N N . HIS A 1 202 ? -10.135 10.793 18.948 1.00 95.38 202 HIS A N 1
ATOM 1635 C CA . HIS A 1 202 ? -11.100 9.714 18.734 1.00 95.38 202 HIS A CA 1
ATOM 1636 C C . HIS A 1 202 ? -10.499 8.443 19.313 1.00 95.38 202 HIS A C 1
ATOM 1638 O O . HIS A 1 202 ? -9.762 7.753 18.625 1.00 95.38 202 HIS A O 1
ATOM 1644 N N . ARG A 1 203 ? -10.748 8.166 20.594 1.00 94.44 203 ARG A N 1
ATOM 1645 C CA . ARG A 1 203 ? -10.198 6.995 21.290 1.00 94.44 203 ARG A CA 1
ATOM 1646 C C . ARG A 1 203 ? -11.317 6.133 21.880 1.00 94.44 203 ARG A C 1
ATOM 1648 O O . ARG A 1 203 ? -12.309 6.711 22.325 1.00 94.44 203 ARG A O 1
ATOM 1655 N N . PRO A 1 204 ? -11.157 4.799 21.951 1.00 96.62 204 PRO A N 1
ATOM 1656 C CA . PRO A 1 204 ? -10.031 4.014 21.427 1.00 96.62 204 PRO A CA 1
ATOM 1657 C C . PRO A 1 204 ? -9.974 4.014 19.890 1.00 96.62 204 PRO A C 1
ATOM 1659 O O . PRO A 1 204 ? -11.024 3.902 19.252 1.00 96.62 204 PRO A O 1
ATOM 1662 N N . ASN A 1 205 ? -8.785 4.146 19.292 1.00 97.06 205 ASN A N 1
ATOM 1663 C CA . ASN A 1 205 ? -8.612 4.053 17.835 1.00 97.06 205 ASN A CA 1
ATOM 1664 C C . ASN A 1 205 ? -7.728 2.900 17.358 1.00 97.06 205 ASN A C 1
ATOM 1666 O O . ASN A 1 205 ? -6.774 2.474 18.004 1.00 97.06 205 ASN A O 1
ATOM 1670 N N . LEU A 1 206 ? -8.036 2.469 16.139 1.00 97.38 206 LEU A N 1
ATOM 1671 C CA . LEU A 1 206 ? -7.310 1.482 15.369 1.00 97.38 206 LEU A CA 1
ATOM 1672 C C . LEU A 1 206 ? -6.875 2.086 14.033 1.00 97.38 206 LEU A C 1
ATOM 1674 O O . LEU A 1 206 ? -7.713 2.532 13.250 1.00 97.38 206 LEU A O 1
ATOM 1678 N N . LEU A 1 207 ? -5.586 2.000 13.721 1.00 97.69 207 LEU A N 1
ATOM 1679 C CA . LEU A 1 207 ? -5.102 2.150 12.352 1.00 97.69 207 LEU A CA 1
ATOM 1680 C C . LEU A 1 207 ? -5.082 0.776 11.665 1.00 97.69 207 LEU A C 1
ATOM 1682 O O . LEU A 1 207 ? -4.257 -0.074 11.986 1.00 97.69 207 LEU A O 1
ATOM 1686 N N . ALA A 1 208 ? -5.984 0.549 10.714 1.00 96.94 208 ALA A N 1
ATOM 1687 C CA . ALA A 1 208 ? -6.033 -0.658 9.898 1.00 96.94 208 ALA A CA 1
ATOM 1688 C C . ALA A 1 208 ? -5.240 -0.438 8.600 1.00 96.94 208 ALA A C 1
ATOM 1690 O O . ALA A 1 208 ? -5.688 0.272 7.698 1.00 96.94 208 ALA A O 1
ATOM 1691 N N . VAL A 1 209 ? -4.060 -1.045 8.497 1.00 95.62 209 VAL A N 1
ATOM 1692 C CA . VAL A 1 209 ? -3.136 -0.917 7.365 1.00 95.62 209 VAL A CA 1
ATOM 1693 C C . VAL A 1 209 ? -3.205 -2.152 6.473 1.00 95.62 209 VAL A C 1
ATOM 1695 O O . VAL A 1 209 ? -3.006 -3.275 6.938 1.00 95.62 209 VAL A O 1
ATOM 1698 N N . ASN A 1 210 ? -3.423 -1.937 5.176 1.00 93.94 210 ASN A N 1
ATOM 1699 C CA . ASN A 1 210 ? -3.266 -2.970 4.159 1.00 93.94 210 ASN A CA 1
ATOM 1700 C C . ASN A 1 210 ? -2.033 -2.683 3.291 1.00 93.94 210 ASN A C 1
ATOM 1702 O O . ASN A 1 210 ? -1.974 -1.667 2.599 1.00 93.94 210 ASN A O 1
ATOM 1706 N N . CYS A 1 211 ? -1.067 -3.594 3.332 1.00 91.56 211 CYS A N 1
ATOM 1707 C CA . CYS A 1 211 ? 0.182 -3.599 2.579 1.00 91.56 211 CYS A CA 1
ATOM 1708 C C . CYS A 1 211 ? 0.090 -4.429 1.283 1.00 91.56 211 CYS A C 1
ATOM 1710 O O . CYS A 1 211 ? 1.120 -4.829 0.756 1.00 91.56 211 CYS A O 1
ATOM 1712 N N . LEU A 1 212 ? -1.115 -4.717 0.771 1.00 88.38 212 LEU A N 1
ATOM 1713 C CA . LEU A 1 212 ? -1.326 -5.465 -0.479 1.00 88.38 212 LEU A CA 1
ATOM 1714 C C . LEU A 1 212 ? -0.553 -4.877 -1.667 1.00 88.38 212 LEU A C 1
ATOM 1716 O O . LEU A 1 212 ? -0.079 -5.621 -2.509 1.00 88.38 212 LEU A O 1
ATOM 1720 N N . LEU A 1 213 ? -0.405 -3.554 -1.733 1.00 87.31 213 LEU A N 1
ATOM 1721 C CA . LEU A 1 213 ? 0.322 -2.867 -2.810 1.00 87.31 213 LEU A CA 1
ATOM 1722 C C . LEU A 1 213 ? 1.834 -2.826 -2.543 1.00 87.31 213 LEU A C 1
ATOM 1724 O O . LEU A 1 213 ? 2.518 -1.868 -2.883 1.00 87.31 213 LEU A O 1
ATOM 1728 N N . SER A 1 214 ? 2.337 -3.829 -1.834 1.00 87.31 214 SER A N 1
ATOM 1729 C CA . SER A 1 214 ? 3.719 -3.950 -1.399 1.00 87.31 214 SER A CA 1
ATOM 1730 C C . SER A 1 214 ? 4.040 -5.437 -1.275 1.00 87.31 214 SER A C 1
ATOM 1732 O O . SER A 1 214 ? 4.155 -5.958 -0.168 1.00 87.31 214 SER A O 1
ATOM 1734 N N . ASP A 1 215 ? 4.180 -6.133 -2.404 1.00 83.25 215 ASP A N 1
ATOM 1735 C CA . ASP A 1 215 ? 4.428 -7.585 -2.447 1.00 83.25 215 ASP A CA 1
ATOM 1736 C C . ASP A 1 215 ? 5.606 -8.010 -1.556 1.00 83.25 215 ASP A C 1
ATOM 1738 O O . ASP A 1 215 ? 5.547 -9.005 -0.831 1.00 83.25 215 ASP A O 1
ATOM 1742 N N . GLU A 1 216 ? 6.652 -7.188 -1.527 1.00 88.88 216 GLU A N 1
ATOM 1743 C CA . GLU A 1 216 ? 7.832 -7.382 -0.689 1.00 88.88 216 GLU A CA 1
ATOM 1744 C C . GLU A 1 216 ? 7.493 -7.406 0.816 1.00 88.88 216 GLU A C 1
ATOM 1746 O O . GLU A 1 216 ? 8.162 -8.092 1.583 1.00 88.88 216 GLU A O 1
ATOM 1751 N N . PHE A 1 217 ? 6.449 -6.697 1.268 1.00 90.00 217 PHE A N 1
ATOM 1752 C CA . PHE A 1 217 ? 6.007 -6.745 2.666 1.00 90.00 217 PHE A CA 1
ATOM 1753 C C . PHE A 1 217 ? 5.521 -8.148 3.018 1.00 90.00 217 PHE A C 1
ATOM 1755 O O . PHE A 1 217 ? 5.925 -8.700 4.038 1.00 90.00 217 PHE A O 1
ATOM 1762 N N . PHE A 1 218 ? 4.689 -8.747 2.158 1.00 88.50 218 PHE A N 1
ATOM 1763 C CA . PHE A 1 218 ? 4.234 -10.121 2.347 1.00 88.50 218 PHE A CA 1
ATOM 1764 C C . PHE A 1 218 ? 5.414 -11.096 2.317 1.00 88.50 218 PHE A C 1
ATOM 1766 O O . PHE A 1 218 ? 5.527 -11.927 3.214 1.00 88.50 218 PHE A O 1
ATOM 1773 N N . MET A 1 219 ? 6.322 -10.965 1.345 1.00 90.81 219 MET A N 1
ATOM 1774 C CA . MET A 1 219 ? 7.499 -11.837 1.243 1.00 90.81 219 MET A CA 1
ATOM 1775 C C . MET A 1 219 ? 8.399 -11.744 2.482 1.00 90.81 219 MET A C 1
ATOM 1777 O O . MET A 1 219 ? 8.788 -12.772 3.038 1.00 90.81 219 MET A O 1
ATOM 1781 N N . ALA A 1 220 ? 8.690 -10.530 2.956 1.00 92.25 220 ALA A N 1
ATOM 1782 C CA . ALA A 1 220 ? 9.485 -10.324 4.160 1.00 92.25 220 ALA A CA 1
ATOM 1783 C C . ALA A 1 220 ? 8.779 -10.878 5.405 1.00 92.25 220 ALA A C 1
ATOM 1785 O O . ALA A 1 220 ? 9.417 -11.524 6.234 1.00 92.25 220 ALA A O 1
ATOM 1786 N N . GLU A 1 221 ? 7.465 -10.677 5.531 1.00 90.38 221 GLU A N 1
ATOM 1787 C CA . GLU A 1 221 ? 6.682 -11.200 6.652 1.00 90.38 221 GLU A CA 1
ATOM 1788 C C . GLU A 1 221 ? 6.682 -12.737 6.683 1.00 90.38 221 GLU A C 1
ATOM 1790 O O . GLU A 1 221 ? 6.911 -13.329 7.741 1.00 90.38 221 GLU A O 1
ATOM 1795 N N . GLN A 1 222 ? 6.455 -13.393 5.538 1.00 89.88 222 GLN A N 1
ATOM 1796 C CA . GLN A 1 222 ? 6.496 -14.856 5.440 1.00 89.88 222 GLN A CA 1
ATOM 1797 C C . GLN A 1 222 ? 7.886 -15.396 5.768 1.00 89.88 222 GLN A C 1
ATOM 1799 O O . GLN A 1 222 ? 7.995 -16.321 6.568 1.00 89.88 222 GLN A O 1
ATOM 1804 N N . ARG A 1 223 ? 8.948 -14.763 5.255 1.00 92.31 223 ARG A N 1
ATOM 1805 C CA . ARG A 1 223 ? 10.329 -15.124 5.596 1.00 92.31 223 ARG A CA 1
ATOM 1806 C C . ARG A 1 223 ? 10.572 -15.075 7.107 1.00 92.31 223 ARG A C 1
ATOM 1808 O O . ARG A 1 223 ? 11.122 -16.027 7.654 1.00 92.31 223 ARG A O 1
ATOM 1815 N N . GLN A 1 224 ? 10.165 -14.000 7.793 1.00 91.75 224 GLN A N 1
ATOM 1816 C CA . GLN A 1 224 ? 10.346 -13.910 9.250 1.00 91.75 224 GLN A CA 1
ATOM 1817 C C . GLN A 1 224 ? 9.606 -15.040 9.975 1.00 91.75 224 GLN A C 1
ATOM 1819 O O . GLN A 1 224 ? 10.172 -15.663 10.871 1.00 91.75 224 GLN A O 1
ATOM 1824 N N . LYS A 1 225 ? 8.375 -15.358 9.550 1.00 88.19 225 LYS A N 1
ATOM 1825 C CA . LYS A 1 225 ? 7.592 -16.473 10.107 1.00 88.19 225 LYS A CA 1
ATOM 1826 C C . LYS A 1 225 ? 8.283 -17.823 9.898 1.00 88.19 225 LYS A C 1
ATOM 1828 O O . LYS A 1 225 ? 8.392 -18.593 10.847 1.00 88.19 225 LYS A O 1
ATOM 1833 N N . GLU A 1 226 ? 8.772 -18.099 8.690 1.00 91.88 226 GLU A N 1
ATOM 1834 C CA . GLU A 1 226 ? 9.475 -19.345 8.348 1.00 91.88 226 GLU A CA 1
ATOM 1835 C C . GLU A 1 226 ? 10.769 -19.522 9.149 1.00 91.88 226 GLU A C 1
ATOM 1837 O O . GLU A 1 226 ? 11.076 -20.623 9.605 1.00 91.88 226 GLU A O 1
ATOM 1842 N N . LEU A 1 227 ? 11.501 -18.432 9.378 1.00 91.94 227 LEU A N 1
ATOM 1843 C CA . LEU A 1 227 ? 12.731 -18.438 10.169 1.00 91.94 227 LEU A CA 1
ATOM 1844 C C . LEU A 1 227 ? 12.485 -18.387 11.682 1.00 91.94 227 LEU A C 1
ATOM 1846 O O . LEU A 1 227 ? 13.442 -18.416 12.452 1.00 91.94 227 LEU A O 1
ATOM 1850 N N . SER A 1 228 ? 11.223 -18.321 12.124 1.00 88.81 228 SER A N 1
ATOM 1851 C CA . SER A 1 228 ? 10.864 -18.076 13.529 1.00 88.81 228 SER A CA 1
ATOM 1852 C C . SER A 1 228 ? 11.521 -16.809 14.100 1.00 88.81 228 SER A C 1
ATOM 1854 O O . SER A 1 228 ? 11.806 -16.715 15.294 1.00 88.81 228 SER A O 1
ATOM 1856 N N . GLU A 1 229 ? 11.770 -15.823 13.239 1.00 87.56 229 GLU A N 1
ATOM 1857 C CA . GLU A 1 229 ? 12.312 -14.523 13.606 1.00 87.56 229 GLU A CA 1
ATOM 1858 C C . GLU A 1 229 ? 11.180 -13.545 13.934 1.00 87.56 229 GLU A C 1
ATOM 1860 O O . GLU A 1 229 ? 10.066 -13.612 13.407 1.00 87.56 229 GLU A O 1
ATOM 1865 N N . ARG A 1 230 ? 11.467 -12.590 14.822 1.00 81.19 230 ARG A N 1
ATOM 1866 C CA . ARG A 1 230 ? 10.475 -11.603 15.247 1.00 81.19 230 ARG A CA 1
ATOM 1867 C C . ARG A 1 230 ? 10.187 -10.622 14.105 1.00 81.19 230 ARG A C 1
ATOM 1869 O O . ARG A 1 230 ? 11.108 -10.046 13.525 1.00 81.19 230 ARG A O 1
ATOM 1876 N N . ILE A 1 231 ? 8.904 -10.397 13.823 1.00 85.50 231 ILE A N 1
ATOM 1877 C CA . ILE A 1 231 ? 8.458 -9.251 13.022 1.00 85.50 231 ILE A CA 1
ATOM 1878 C C . ILE A 1 231 ? 8.690 -7.987 13.863 1.00 85.50 231 ILE A C 1
ATOM 1880 O O . ILE A 1 231 ? 8.343 -7.999 15.049 1.00 85.50 231 ILE A O 1
ATOM 1884 N N . PRO A 1 232 ? 9.275 -6.914 13.303 1.00 88.12 232 PRO A N 1
ATOM 1885 C CA . PRO A 1 232 ? 9.548 -5.711 14.073 1.00 88.12 232 PRO A CA 1
ATOM 1886 C C . PRO A 1 232 ? 8.278 -5.138 14.709 1.00 88.12 232 PRO A C 1
ATOM 1888 O O . PRO A 1 232 ? 7.222 -5.085 14.075 1.00 88.12 232 PRO A O 1
ATOM 1891 N N . GLU A 1 233 ? 8.371 -4.735 15.975 1.00 87.00 233 GLU A N 1
ATOM 1892 C CA . GLU A 1 233 ? 7.214 -4.194 16.685 1.00 87.00 233 GLU A CA 1
ATOM 1893 C C . GLU A 1 233 ? 6.933 -2.750 16.261 1.00 87.00 233 GLU A C 1
ATOM 1895 O O . GLU A 1 233 ? 7.860 -1.941 16.160 1.00 87.00 233 GLU A O 1
ATOM 1900 N N . PRO A 1 234 ? 5.660 -2.400 16.023 1.00 90.94 234 PRO A N 1
ATOM 1901 C CA . PRO A 1 234 ? 5.296 -1.037 15.685 1.00 90.94 234 PRO A CA 1
ATOM 1902 C C . PRO A 1 234 ? 5.451 -0.110 16.893 1.00 90.94 234 PRO A C 1
ATOM 1904 O O . PRO A 1 234 ? 4.909 -0.370 17.966 1.00 90.94 234 PRO A O 1
ATOM 1907 N N . ASP A 1 235 ? 6.112 1.028 16.688 1.00 92.69 235 ASP A N 1
ATOM 1908 C CA . ASP A 1 235 ? 5.999 2.168 17.596 1.00 92.69 235 ASP A CA 1
ATOM 1909 C C . ASP A 1 235 ? 4.691 2.908 17.290 1.00 92.69 235 ASP A C 1
ATOM 1911 O O . ASP A 1 235 ? 4.557 3.560 16.255 1.00 92.69 235 ASP A O 1
ATOM 1915 N N . LEU A 1 236 ? 3.707 2.778 18.184 1.00 92.75 236 LEU A N 1
ATOM 1916 C CA . LEU A 1 236 ? 2.383 3.395 18.036 1.00 92.75 236 LEU A CA 1
ATOM 1917 C C . LEU A 1 236 ? 2.399 4.919 18.249 1.00 92.75 236 LEU A C 1
ATOM 1919 O O . LEU A 1 236 ? 1.366 5.575 18.084 1.00 92.75 236 LEU A O 1
ATOM 1923 N N . GLY A 1 237 ? 3.535 5.496 18.654 1.00 90.31 237 GLY A N 1
ATOM 1924 C CA . GLY A 1 237 ? 3.629 6.909 18.995 1.00 90.31 237 GLY A CA 1
ATOM 1925 C C . GLY A 1 237 ? 2.678 7.267 20.135 1.00 90.31 237 GLY A C 1
ATOM 1926 O O . GLY A 1 237 ? 2.370 6.433 20.986 1.00 90.31 237 GLY A O 1
ATOM 1927 N N . SER A 1 238 ? 2.191 8.512 20.172 1.00 91.12 238 SER A N 1
ATOM 1928 C CA . SER A 1 238 ? 1.271 8.994 21.214 1.00 91.12 238 SER A CA 1
ATOM 1929 C C . SER A 1 238 ? -0.206 8.894 20.821 1.00 91.12 238 SER A C 1
ATOM 1931 O O . SER A 1 238 ? -1.039 8.704 21.714 1.00 91.12 238 SER A O 1
ATOM 1933 N N . ASN A 1 239 ? -0.525 8.970 19.526 1.00 95.38 239 ASN A N 1
ATOM 1934 C CA . ASN A 1 239 ? -1.876 9.206 19.008 1.00 95.38 239 ASN A CA 1
ATOM 1935 C C . ASN A 1 239 ? -2.656 7.947 18.610 1.00 95.38 239 ASN A C 1
ATOM 1937 O O . ASN A 1 239 ? -3.879 8.035 18.480 1.00 95.38 239 ASN A O 1
ATOM 1941 N N . LEU A 1 240 ? -1.981 6.800 18.478 1.00 96.38 240 LEU A N 1
ATOM 1942 C CA . LEU A 1 240 ? -2.622 5.517 18.200 1.00 96.38 240 LEU A CA 1
ATOM 1943 C C . LEU A 1 240 ? -2.790 4.672 19.464 1.00 96.38 240 LEU A C 1
ATOM 1945 O O . LEU A 1 240 ? -1.889 4.620 20.307 1.00 96.38 240 LEU A O 1
ATOM 1949 N N . ASP A 1 241 ? -3.930 3.988 19.572 1.00 96.44 241 ASP A N 1
ATOM 1950 C CA . ASP A 1 241 ? -4.165 2.991 20.624 1.00 96.44 241 ASP A CA 1
ATOM 1951 C C . ASP A 1 241 ? -3.900 1.562 20.119 1.00 96.44 241 ASP A C 1
ATOM 1953 O O . ASP A 1 241 ? -3.371 0.739 20.870 1.00 96.44 241 ASP A O 1
ATOM 1957 N N . ALA A 1 242 ? -4.195 1.282 18.846 1.00 96.12 242 ALA A N 1
ATOM 1958 C CA . ALA A 1 242 ? -3.876 0.023 18.182 1.00 96.12 242 ALA A CA 1
ATOM 1959 C C . ALA A 1 242 ? -3.547 0.204 16.690 1.00 96.12 242 ALA A C 1
ATOM 1961 O O . ALA A 1 242 ? -3.989 1.147 16.030 1.00 96.12 242 ALA A O 1
ATOM 1962 N N . VAL A 1 243 ? -2.803 -0.752 16.137 1.00 96.06 243 VAL A N 1
ATOM 1963 C CA . VAL A 1 243 ? -2.544 -0.890 14.701 1.00 96.06 243 VAL A CA 1
ATOM 1964 C C . VAL A 1 243 ? -2.744 -2.339 14.275 1.00 96.06 243 VAL A C 1
ATOM 1966 O O . VAL A 1 243 ? -2.370 -3.273 14.984 1.00 96.06 243 VAL A O 1
ATOM 1969 N N . LEU A 1 244 ? -3.326 -2.522 13.099 1.00 93.56 244 LEU A N 1
ATOM 1970 C CA . LEU A 1 244 ? -3.509 -3.810 12.452 1.00 93.56 244 LEU A CA 1
ATOM 1971 C C . LEU A 1 244 ? -2.814 -3.776 11.098 1.00 93.56 244 LEU A C 1
ATOM 1973 O O . LEU A 1 244 ? -3.086 -2.883 10.303 1.00 93.56 244 LEU A O 1
ATOM 1977 N N . PHE A 1 245 ? -1.966 -4.762 10.825 1.00 91.50 245 PHE A N 1
ATOM 1978 C CA . PHE A 1 245 ? -1.328 -4.953 9.526 1.00 91.50 245 PHE A CA 1
ATOM 1979 C C . PHE A 1 245 ? -1.865 -6.207 8.833 1.00 91.50 245 PHE A C 1
ATOM 1981 O O . PHE A 1 245 ? -2.090 -7.249 9.457 1.00 91.50 245 PHE A O 1
ATOM 1988 N N . THR A 1 246 ? -2.059 -6.098 7.522 1.00 90.50 246 THR A N 1
ATOM 1989 C CA . THR A 1 246 ? -2.395 -7.211 6.633 1.00 90.50 246 THR A CA 1
ATOM 1990 C C . THR A 1 246 ? -1.847 -6.949 5.231 1.00 90.50 246 THR A C 1
ATOM 1992 O O . THR A 1 246 ? -1.529 -5.814 4.894 1.00 90.50 246 THR A O 1
ATOM 1995 N N . SER A 1 247 ? -1.783 -7.977 4.395 1.00 88.19 247 SER A N 1
ATOM 1996 C CA . SER A 1 247 ? -1.527 -7.888 2.948 1.00 88.19 247 SER A CA 1
ATOM 1997 C C . SER A 1 247 ? -2.615 -8.626 2.155 1.00 88.19 247 SER A C 1
ATOM 1999 O O . SER A 1 247 ? -2.376 -9.204 1.097 1.00 88.19 247 SER A O 1
ATOM 2001 N N . THR A 1 248 ? -3.835 -8.659 2.701 1.00 85.94 248 THR A N 1
ATOM 2002 C CA . THR A 1 248 ? -4.951 -9.418 2.126 1.00 85.94 248 THR A CA 1
ATOM 2003 C C . THR A 1 248 ? -5.432 -8.792 0.814 1.00 85.94 248 THR A C 1
ATOM 2005 O O . THR A 1 248 ? -5.748 -7.601 0.760 1.00 85.94 248 THR A O 1
ATOM 2008 N N . GLY A 1 249 ? -5.539 -9.630 -0.222 1.00 85.56 249 GLY A N 1
ATOM 2009 C CA . GLY A 1 249 ? -6.128 -9.288 -1.518 1.00 85.56 249 GLY A CA 1
ATOM 2010 C C . GLY A 1 249 ? -7.606 -8.899 -1.428 1.00 85.56 249 GLY A C 1
ATOM 2011 O O . GLY A 1 249 ? -8.330 -9.326 -0.529 1.00 85.56 249 GLY A O 1
ATOM 2012 N N . VAL A 1 250 ? -8.078 -8.102 -2.386 1.00 81.62 250 VAL A N 1
ATOM 2013 C CA . VAL A 1 250 ? -9.477 -7.619 -2.454 1.00 81.62 250 VAL A CA 1
ATOM 2014 C C . VAL A 1 250 ? -10.494 -8.729 -2.750 1.00 81.62 250 VAL A C 1
ATOM 2016 O O . VAL A 1 250 ? -11.699 -8.559 -2.565 1.00 81.62 250 VAL A O 1
ATOM 2019 N N . ASP A 1 251 ? -10.010 -9.863 -3.243 1.00 80.38 251 ASP A N 1
ATOM 2020 C CA . ASP A 1 251 ? -10.751 -11.085 -3.539 1.00 80.38 251 ASP A CA 1
ATOM 2021 C C . ASP A 1 251 ? -10.910 -11.996 -2.312 1.00 80.38 251 ASP A C 1
ATOM 2023 O O . ASP A 1 251 ? -11.735 -12.911 -2.326 1.00 80.38 251 ASP A O 1
ATOM 2027 N N . LYS A 1 252 ? -10.162 -11.733 -1.233 1.00 82.88 252 LYS A N 1
ATOM 2028 C CA . LYS A 1 252 ? -10.128 -12.572 -0.035 1.00 82.88 252 LYS A CA 1
ATOM 2029 C C . LYS A 1 252 ? -10.796 -11.876 1.154 1.00 82.88 252 LYS A C 1
ATOM 2031 O O . LYS A 1 252 ? -10.641 -10.668 1.348 1.00 82.88 252 LYS A O 1
ATOM 2036 N N . PRO A 1 253 ? -11.552 -12.612 1.988 1.00 81.00 253 PRO A N 1
ATOM 2037 C CA . PRO A 1 253 ? -12.042 -12.054 3.238 1.00 81.00 253 PRO A CA 1
ATOM 2038 C C . PRO A 1 253 ? -10.860 -11.731 4.154 1.00 81.00 253 PRO A C 1
ATOM 2040 O O . PRO A 1 253 ? -9.891 -12.487 4.216 1.00 81.00 253 PRO A O 1
ATOM 2043 N N . LEU A 1 254 ? -10.960 -10.638 4.909 1.00 85.00 254 LEU A N 1
ATOM 2044 C CA . LEU A 1 254 ? -10.007 -10.372 5.980 1.00 85.00 254 LEU A CA 1
ATOM 2045 C C . LEU A 1 254 ? -10.180 -11.457 7.060 1.00 85.00 254 LEU A C 1
ATOM 2047 O O . LEU A 1 254 ? -11.260 -11.614 7.640 1.00 85.00 254 LEU A O 1
ATOM 2051 N N . SER A 1 255 ? -9.141 -12.263 7.270 1.00 73.44 255 SER A N 1
ATOM 2052 C CA . SER A 1 255 ? -9.184 -13.422 8.177 1.00 73.44 255 SER A CA 1
ATOM 2053 C C . SER A 1 255 ? -7.931 -13.588 9.028 1.00 73.44 255 SER A C 1
ATOM 2055 O O . SER A 1 255 ? -8.025 -14.123 10.126 1.00 73.44 255 SER A O 1
ATOM 2057 N N . GLN A 1 256 ? -6.775 -13.130 8.547 1.00 70.50 256 GLN A N 1
ATOM 2058 C CA . GLN A 1 256 ? -5.520 -13.119 9.294 1.00 70.50 256 GLN A CA 1
ATOM 2059 C C . GLN A 1 256 ? -5.080 -11.677 9.490 1.00 70.50 256 GLN A C 1
ATOM 2061 O O . GLN A 1 256 ? -4.925 -10.923 8.524 1.00 70.50 256 GLN A O 1
ATOM 2066 N N . VAL A 1 257 ? -4.925 -11.292 10.752 1.00 77.50 257 VAL A N 1
ATOM 2067 C CA . VAL A 1 257 ? -4.625 -9.920 11.139 1.00 77.50 257 VAL A CA 1
ATOM 2068 C C . VAL A 1 257 ? -3.513 -9.923 12.174 1.00 77.50 257 VAL A C 1
ATOM 2070 O O . VAL A 1 257 ? -3.597 -10.623 13.180 1.00 77.50 257 VAL A O 1
ATOM 2073 N N . ASN A 1 258 ? -2.470 -9.138 11.919 1.00 83.81 258 ASN A N 1
ATOM 2074 C CA . ASN A 1 258 ? -1.414 -8.904 12.891 1.00 83.81 258 ASN A CA 1
ATOM 2075 C C . ASN A 1 258 ? -1.744 -7.618 13.629 1.00 83.81 258 ASN A C 1
ATOM 2077 O O . ASN A 1 258 ? -1.671 -6.537 13.046 1.00 83.81 258 ASN A O 1
ATOM 2081 N N . ILE A 1 259 ? -2.150 -7.743 14.890 1.00 89.88 259 ILE A N 1
ATOM 2082 C CA . ILE A 1 259 ? -2.514 -6.602 15.721 1.00 89.88 259 ILE A CA 1
ATOM 2083 C C . ILE A 1 259 ? -1.430 -6.307 16.754 1.00 89.88 259 ILE A C 1
ATOM 2085 O O . ILE A 1 259 ? -0.937 -7.204 17.434 1.00 89.88 259 ILE A O 1
ATOM 2089 N N . CYS A 1 260 ? -1.109 -5.028 16.905 1.00 90.38 260 CYS A N 1
ATOM 2090 C CA . CYS A 1 260 ? -0.397 -4.503 18.056 1.00 90.38 260 CYS A CA 1
ATOM 2091 C C . CYS A 1 260 ? -1.278 -3.449 18.728 1.00 90.38 260 CYS A C 1
ATOM 2093 O O . CYS A 1 260 ? -1.848 -2.588 18.061 1.00 90.38 260 CYS A O 1
ATOM 2095 N N . SER A 1 261 ? -1.409 -3.531 20.047 1.00 90.31 261 SER A N 1
ATOM 2096 C CA . SER A 1 261 ? -2.224 -2.619 20.845 1.00 90.31 261 SER A CA 1
ATOM 2097 C C . SER A 1 261 ? -1.427 -2.146 22.048 1.00 90.31 261 SER A C 1
ATOM 2099 O O . SER A 1 261 ? -0.688 -2.925 22.648 1.00 90.31 261 SER A O 1
ATOM 2101 N N . ARG A 1 262 ? -1.614 -0.882 22.439 1.00 86.19 262 ARG A N 1
ATOM 2102 C CA . ARG A 1 262 ? -1.021 -0.329 23.663 1.00 86.19 262 ARG A CA 1
ATOM 2103 C C . ARG A 1 262 ? -1.659 -0.919 24.928 1.00 86.19 262 ARG A C 1
ATOM 2105 O O . ARG A 1 262 ? -1.055 -0.887 25.996 1.00 86.19 262 ARG A O 1
ATOM 2112 N N . SER A 1 263 ? -2.889 -1.422 24.823 1.00 81.56 263 SER A N 1
ATOM 2113 C CA . SER A 1 263 ? -3.623 -2.038 25.929 1.00 81.56 263 SER A CA 1
ATOM 2114 C C . SER A 1 263 ? -4.273 -3.347 25.498 1.00 81.56 263 SER A C 1
ATOM 2116 O O . SER A 1 263 ? -4.955 -3.406 24.473 1.00 81.56 263 SER A O 1
ATOM 2118 N N . GLU A 1 264 ? -4.131 -4.382 26.323 1.00 73.31 264 GLU A N 1
ATOM 2119 C CA . GLU A 1 264 ? -4.851 -5.654 26.169 1.00 73.31 264 GLU A CA 1
ATOM 2120 C C . GLU A 1 264 ? -6.378 -5.484 26.270 1.00 73.31 264 GLU A C 1
ATOM 2122 O O . GLU A 1 264 ? -7.126 -6.304 25.751 1.00 73.31 264 GLU A O 1
ATOM 2127 N N . ILE A 1 265 ? -6.846 -4.393 26.888 1.00 81.62 265 ILE A N 1
ATOM 2128 C CA . ILE A 1 265 ? -8.269 -4.083 27.101 1.00 81.62 265 ILE A CA 1
ATOM 2129 C C . ILE A 1 265 ? -8.832 -3.233 25.945 1.00 81.62 265 ILE A C 1
ATOM 2131 O O . ILE A 1 265 ? -9.946 -2.721 26.017 1.00 81.62 265 ILE A O 1
ATOM 2135 N N . HIS A 1 266 ? -8.074 -3.028 24.863 1.00 90.19 266 HIS A N 1
ATOM 2136 C CA . HIS A 1 266 ? -8.604 -2.306 23.712 1.00 90.19 266 HIS A CA 1
ATOM 2137 C C . HIS A 1 266 ? -9.817 -3.071 23.133 1.00 90.19 266 HIS A C 1
ATOM 2139 O O . HIS A 1 266 ? -9.674 -4.259 22.838 1.00 90.19 266 HIS A O 1
ATOM 2145 N N . PRO A 1 267 ? -10.975 -2.422 22.875 1.00 92.69 267 PRO A N 1
ATOM 2146 C CA . PRO A 1 267 ? -12.187 -3.100 22.395 1.00 92.69 267 PRO A CA 1
ATOM 2147 C C . PRO A 1 267 ? -11.969 -3.992 21.165 1.00 92.69 267 PRO A C 1
ATOM 2149 O O . PRO A 1 267 ? -12.437 -5.122 21.128 1.00 92.69 267 PRO A O 1
ATOM 2152 N N . VAL A 1 268 ? -11.173 -3.543 20.185 1.00 92.62 268 VAL A N 1
ATOM 2153 C CA . VAL A 1 268 ? -10.790 -4.384 19.035 1.00 92.62 268 VAL A CA 1
ATOM 2154 C C . VAL A 1 268 ? -10.074 -5.692 19.422 1.00 92.62 268 VAL A C 1
ATOM 2156 O O . VAL A 1 268 ? -10.298 -6.709 18.774 1.00 92.62 268 VAL A O 1
ATOM 2159 N N . VAL A 1 269 ? -9.227 -5.706 20.458 1.00 91.75 269 VAL A N 1
ATOM 2160 C CA . VAL A 1 269 ? -8.501 -6.915 20.890 1.00 91.75 269 VAL A CA 1
ATOM 2161 C C . VAL A 1 269 ? -9.492 -7.916 21.475 1.00 91.75 269 VAL A C 1
ATOM 2163 O O . VAL A 1 269 ? -9.512 -9.071 21.050 1.00 91.75 269 VAL A O 1
ATOM 2166 N N . ALA A 1 270 ? -10.372 -7.455 22.369 1.00 90.12 270 ALA A N 1
ATOM 2167 C CA . ALA A 1 270 ? -11.453 -8.269 22.921 1.00 90.12 270 ALA A CA 1
ATOM 2168 C C . ALA A 1 270 ? -12.385 -8.793 21.811 1.00 90.12 270 ALA A C 1
ATOM 2170 O O . ALA A 1 270 ? -12.709 -9.983 21.766 1.00 90.12 270 ALA A O 1
ATOM 2171 N N . TRP A 1 271 ? -12.728 -7.940 20.842 1.00 91.81 271 TRP A N 1
ATOM 2172 C CA . TRP A 1 271 ? -13.542 -8.314 19.687 1.00 91.81 271 TRP A CA 1
ATOM 2173 C C . TRP A 1 271 ? -12.880 -9.411 18.845 1.00 91.81 271 TRP A C 1
ATOM 2175 O O . TRP A 1 271 ? -13.539 -10.384 18.466 1.00 91.81 271 TRP A O 1
ATOM 2185 N N . LEU A 1 272 ? -11.578 -9.289 18.561 1.00 91.12 272 LEU A N 1
ATOM 2186 C CA . LEU A 1 272 ? -10.820 -10.278 17.789 1.00 91.12 272 LEU A CA 1
ATOM 2187 C C . LEU A 1 272 ? -10.745 -11.623 18.522 1.00 91.12 272 LEU A C 1
ATOM 2189 O O . LEU A 1 272 ? -10.923 -12.665 17.890 1.00 91.12 272 LEU A O 1
ATOM 2193 N N . GLN A 1 273 ? -10.541 -11.607 19.842 1.00 89.50 273 GLN A N 1
ATOM 2194 C CA . GLN A 1 273 ? -10.524 -12.813 20.676 1.00 89.50 273 GLN A CA 1
ATOM 2195 C C . GLN A 1 273 ? -11.889 -13.508 20.694 1.00 89.50 273 GLN A C 1
ATOM 2197 O O . GLN A 1 273 ? -11.968 -14.712 20.450 1.00 89.50 273 GLN A O 1
ATOM 2202 N N . ARG A 1 274 ? -12.982 -12.760 20.905 1.00 89.38 274 ARG A N 1
ATOM 2203 C CA . ARG A 1 274 ? -14.348 -13.313 20.908 1.00 89.38 274 ARG A CA 1
ATOM 2204 C C . ARG A 1 274 ? -14.717 -13.955 19.569 1.00 89.38 274 ARG A C 1
ATOM 2206 O O . ARG A 1 274 ? -15.442 -14.944 19.536 1.00 89.38 274 ARG A O 1
ATOM 2213 N N . ASN A 1 275 ? -14.206 -13.406 18.469 1.00 88.75 275 ASN A N 1
ATOM 2214 C CA . ASN A 1 275 ? -14.410 -13.943 17.124 1.00 88.75 275 ASN A CA 1
ATOM 2215 C C . ASN A 1 275 ? -13.391 -15.032 16.730 1.00 88.75 275 ASN A C 1
ATOM 2217 O O . ASN A 1 275 ? -13.394 -15.466 15.579 1.00 88.75 275 ASN A O 1
ATOM 2221 N N . GLY A 1 276 ? -12.524 -15.474 17.652 1.00 87.56 276 GLY A N 1
ATOM 2222 C CA . GLY A 1 276 ? -11.558 -16.552 17.422 1.00 87.56 276 GLY A CA 1
ATOM 2223 C C . GLY A 1 276 ? -10.461 -16.216 16.407 1.00 87.56 276 GLY A C 1
ATOM 2224 O O . GLY A 1 276 ? -9.932 -17.119 15.766 1.00 87.56 276 GLY A O 1
ATOM 2225 N N . LEU A 1 277 ? -10.148 -14.930 16.217 1.00 87.75 277 LEU A N 1
ATOM 2226 C CA . LEU A 1 277 ? -9.181 -14.460 15.215 1.00 87.75 277 LEU A CA 1
ATOM 2227 C C . LEU A 1 277 ? -7.766 -14.290 15.770 1.00 87.75 277 LEU A C 1
ATOM 2229 O O . LEU A 1 277 ? -6.804 -14.329 15.009 1.00 87.75 277 LEU A O 1
ATOM 2233 N N . ILE A 1 278 ? -7.645 -14.108 17.083 1.00 85.31 278 ILE A N 1
ATOM 2234 C CA . ILE A 1 278 ? -6.372 -14.102 17.806 1.00 85.31 278 ILE A CA 1
ATOM 2235 C C . ILE A 1 278 ? -6.527 -14.920 19.090 1.00 85.31 278 ILE A C 1
ATOM 2237 O O . ILE A 1 278 ? -7.616 -14.978 19.667 1.00 85.31 278 ILE A O 1
ATOM 2241 N N . GLU A 1 279 ? -5.445 -15.553 19.540 1.00 77.31 279 GLU A N 1
ATOM 2242 C CA . GLU A 1 279 ? -5.431 -16.241 20.833 1.00 77.31 279 GLU A CA 1
ATOM 2243 C C . GLU A 1 279 ? -5.506 -15.222 21.981 1.00 77.31 279 GLU A C 1
ATOM 2245 O O . GLU A 1 279 ? -4.954 -14.121 21.902 1.00 77.31 279 GLU A O 1
ATOM 2250 N N . SER A 1 280 ? -6.185 -15.589 23.071 1.00 68.38 280 SER A N 1
ATOM 2251 C CA . SER A 1 280 ? -6.117 -14.804 24.301 1.00 68.38 280 SER A CA 1
ATOM 2252 C C . SER A 1 280 ? -4.744 -14.965 24.950 1.00 68.38 280 SER A C 1
ATOM 2254 O O . SER A 1 280 ? -4.115 -16.022 24.872 1.00 68.38 280 SER A O 1
ATOM 2256 N N . GLU A 1 281 ? -4.273 -13.932 25.644 1.00 63.72 281 GLU A N 1
ATOM 2257 C CA . GLU A 1 281 ? -2.965 -13.989 26.301 1.00 63.72 281 GLU A CA 1
ATOM 2258 C C . GLU A 1 281 ? -2.896 -15.078 27.385 1.00 63.72 281 GLU A C 1
ATOM 2260 O O . GLU A 1 281 ? -1.851 -15.697 27.589 1.00 63.72 281 GLU A O 1
ATOM 2265 N N . ALA A 1 282 ? -4.030 -15.382 28.023 1.00 59.62 282 ALA A N 1
ATOM 2266 C CA . ALA A 1 282 ? -4.163 -16.517 28.930 1.00 59.62 282 ALA A CA 1
ATOM 2267 C C . ALA A 1 282 ? -3.908 -17.854 28.212 1.00 59.62 282 ALA A C 1
ATOM 2269 O O . ALA A 1 282 ? -3.132 -18.667 28.708 1.00 59.62 282 ALA A O 1
ATOM 2270 N N . ALA A 1 283 ? -4.486 -18.056 27.021 1.00 60.31 283 ALA A N 1
ATOM 2271 C CA . ALA A 1 283 ? -4.259 -19.259 26.221 1.00 60.31 283 ALA A CA 1
ATOM 2272 C C . ALA A 1 283 ? -2.798 -19.369 25.750 1.00 60.31 283 ALA A C 1
ATOM 2274 O O . ALA A 1 283 ? -2.207 -20.449 25.831 1.00 60.31 283 ALA A O 1
ATOM 2275 N N . ARG A 1 284 ? -2.183 -18.244 25.354 1.00 62.47 284 ARG A N 1
ATOM 2276 C CA . ARG A 1 284 ? -0.764 -18.196 24.970 1.00 62.47 284 ARG A CA 1
ATOM 2277 C C . ARG A 1 284 ? 0.155 -18.583 26.137 1.00 62.47 284 ARG A C 1
ATOM 2279 O O . ARG A 1 284 ? 1.001 -19.460 25.982 1.00 62.47 284 ARG A O 1
ATOM 2286 N N . LYS A 1 285 ? -0.061 -18.007 27.327 1.00 58.22 285 LYS A N 1
ATOM 2287 C CA . LYS A 1 285 ? 0.721 -18.304 28.546 1.00 58.22 285 LYS A CA 1
ATOM 2288 C C . LYS A 1 285 ? 0.566 -19.758 29.010 1.00 58.22 285 LYS A C 1
ATOM 2290 O O . LYS A 1 285 ? 1.537 -20.363 29.463 1.00 58.22 285 LYS A O 1
ATOM 2295 N N . THR A 1 286 ? -0.616 -20.363 28.872 1.00 58.75 286 THR A N 1
ATOM 2296 C CA . THR A 1 286 ? -0.813 -21.799 29.161 1.00 58.75 286 THR A CA 1
ATOM 2297 C C . THR A 1 286 ? -0.042 -22.688 28.180 1.00 58.75 286 THR A C 1
ATOM 2299 O O . THR A 1 286 ? 0.515 -23.712 28.569 1.00 58.75 286 THR A O 1
ATOM 2302 N N . ARG A 1 287 ? 0.065 -22.282 26.912 1.00 62.59 287 ARG A N 1
ATOM 2303 C CA . ARG A 1 287 ? 0.823 -23.024 25.897 1.00 62.59 287 ARG A CA 1
ATOM 2304 C C . ARG A 1 287 ? 2.334 -22.939 26.128 1.00 62.59 287 ARG A C 1
ATOM 2306 O O . ARG A 1 287 ? 3.004 -23.967 26.094 1.00 62.59 287 ARG A O 1
ATOM 2313 N N . GLU A 1 288 ? 2.844 -21.748 26.437 1.00 55.28 288 GLU A N 1
ATOM 2314 C CA . GLU A 1 288 ? 4.263 -21.512 26.755 1.00 55.28 288 GLU A CA 1
ATOM 2315 C C . GLU A 1 288 ? 4.706 -22.233 28.044 1.00 55.28 288 GLU A C 1
ATOM 2317 O O . GLU A 1 288 ? 5.824 -22.742 28.135 1.00 55.28 288 GLU A O 1
ATOM 2322 N N . THR A 1 289 ? 3.814 -22.347 29.034 1.00 55.09 289 THR A N 1
ATOM 2323 C CA . THR A 1 289 ? 4.091 -23.104 30.270 1.00 55.09 289 THR A CA 1
ATOM 2324 C C . THR A 1 289 ? 4.058 -24.619 30.062 1.00 55.09 289 THR A C 1
ATOM 2326 O O . THR A 1 289 ? 4.775 -25.335 30.756 1.00 55.09 289 THR A O 1
ATOM 2329 N N . HIS A 1 290 ? 3.295 -25.128 29.089 1.00 52.22 290 HIS A N 1
ATOM 2330 C CA . HIS A 1 290 ? 3.274 -26.555 28.744 1.00 52.22 290 HIS A CA 1
ATOM 2331 C C . HIS A 1 290 ? 4.404 -26.982 27.795 1.00 52.22 290 HIS A C 1
ATOM 2333 O O . HIS A 1 290 ? 4.829 -28.135 27.858 1.00 52.22 290 HIS A O 1
ATOM 2339 N N . SER A 1 291 ? 4.971 -26.070 26.995 1.00 51.06 291 SER A N 1
ATOM 2340 C CA . SER A 1 291 ? 6.179 -26.333 26.191 1.00 51.06 291 SER A CA 1
ATOM 2341 C C . SER A 1 291 ? 7.483 -26.389 27.000 1.00 51.06 291 SER A C 1
ATOM 2343 O O . SER A 1 291 ? 8.527 -26.733 26.455 1.00 51.06 291 SER A O 1
ATOM 2345 N N . HIS A 1 292 ? 7.440 -26.057 28.295 1.00 47.03 292 HIS A N 1
ATOM 2346 C CA . HIS A 1 292 ? 8.595 -26.088 29.201 1.00 47.03 292 HIS A CA 1
ATOM 2347 C C . HIS A 1 292 ? 8.539 -27.195 30.256 1.00 47.03 292 HIS A C 1
ATOM 2349 O O . HIS A 1 292 ? 9.338 -27.189 31.192 1.00 47.03 292 HIS A O 1
ATOM 2355 N N . THR A 1 293 ? 7.648 -28.174 30.104 1.00 42.53 293 THR A N 1
ATOM 2356 C CA . THR A 1 293 ? 7.720 -29.403 30.902 1.00 42.53 293 THR A CA 1
ATOM 2357 C C . THR A 1 293 ? 8.838 -30.276 30.322 1.00 42.53 293 THR A C 1
ATOM 2359 O O . THR A 1 293 ? 8.693 -30.727 29.188 1.00 42.53 293 THR A O 1
ATOM 2362 N N . PRO A 1 294 ? 9.966 -30.508 31.024 1.00 42.34 294 PRO A N 1
ATOM 2363 C CA . PRO A 1 294 ? 10.950 -31.476 30.566 1.00 42.34 294 PRO A CA 1
ATOM 2364 C C . PRO A 1 294 ? 10.312 -32.857 30.691 1.00 42.34 294 PRO A C 1
ATOM 2366 O O . PRO A 1 294 ? 9.819 -33.197 31.773 1.00 42.34 294 PRO A O 1
ATOM 2369 N N . ASP A 1 295 ? 10.328 -33.631 29.608 1.00 43.16 295 ASP A N 1
ATOM 2370 C CA . ASP A 1 295 ? 10.019 -35.057 29.662 1.00 43.16 295 ASP A CA 1
ATOM 2371 C C . ASP A 1 295 ? 10.870 -35.694 30.774 1.00 43.16 295 ASP A C 1
ATOM 2373 O O . ASP A 1 295 ? 12.103 -35.605 30.768 1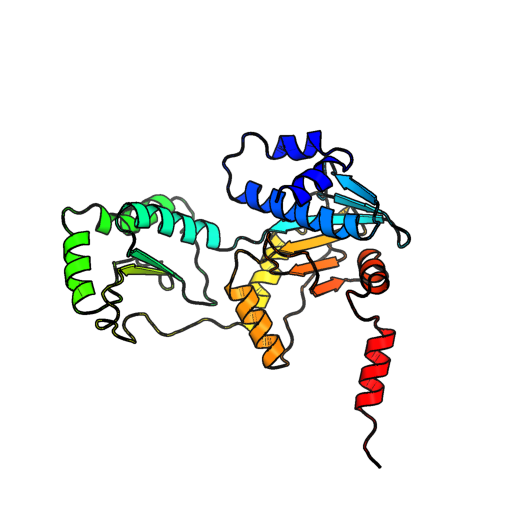.00 43.16 295 ASP A O 1
ATOM 2377 N N . ARG A 1 296 ? 10.191 -36.254 31.777 1.00 38.56 296 ARG A N 1
ATOM 2378 C CA . ARG A 1 296 ? 10.787 -37.071 32.837 1.00 38.56 296 ARG A CA 1
ATOM 2379 C C . ARG A 1 296 ? 10.681 -38.539 32.479 1.00 38.56 296 ARG A C 1
ATOM 2381 O O . ARG A 1 296 ? 9.595 -38.936 32.004 1.00 38.56 296 ARG A O 1
#

pLDDT: mean 87.78, std 10.25, range [38.56, 98.0]

Foldseek 3Di:
DVVLVVLLVPAAPSVLVVVVLPPDPDPQSVLQVLQLSLVSCQLVVLPWHWHQDNFFAGIWTQDPLGIAGEHEAEQQACLVVLVVVLVVVVVLPVQKHKDFAFLDHDDADDDPCNVVQVCQACVQSPDPCSVVVLQVVQQQAPQRWDDHPPVGVGMTIGGHHDPVRYDPCPPPDDHDDLLVSLQVSLACLLVVPLPPRPLQPGPPYEYEYAHLNPVSNVVSVVVCVVVVHDRDDHDNDNRYQKYWYDNDDSPDRPQAIDMDGPDCSGSVNVSCCVVVRDPRVVRVVVVVVVVPDPDD

Sequence (296 aa):
MERMLSAASLIDNWQQEFRQHQNSCDFSKYWSLLWQMQVADFFKTRGARLSWNPAGPDLSVEDLEGQFFVECYAYQKSYPIEEFIHEVLRCVDERIRVEHRAYLPFSLPKNGTTAGFLDELFQSFLKPGSVDQALQAAARCWPHLFPVPSRAENFFVYIEGPSDAYQPGVLPNYTGDPPSYLQDCISKAIGNKQDKNKLATHRPNLLAVNCLLSDEFFMAEQRQKELSERIPEPDLGSNLDAVLFTSTGVDKPLSQVNICSRSEIHPVVAWLQRNGLIESEAARKTRETHSHTPDR

Radius of gyration: 22.98 Å; chains: 1; bounding box: 49×57×67 Å